Protein AF-0000000084470107 (afdb_homodimer)

pLDDT: mean 91.74, std 13.39, range [27.55, 99.0]

Secondary structure (DSSP, 8-state):
--TTSTT--HHHHHHHHHHHHHHHHHHHHHHHHHHHHHS-HHHHHHHHHHHHHHHHHHHHHHHHHHHHHHHHH-GGGGT-TTGGGSHHHHHHHHHHHHHHHHHHIIIIIHHHHHHHHHHHHHHHHHHHHHHHH-TTS---HHHHHHHHHHHHHHHHHHHHHHHHHHHHHHHHHHHHHHT-/--TTSTT--HHHHHHHHHHHHHHHHHHHHHHHHHHHHHS-HHHHHHHHHHHHHHHHHHHHHHHHHHHHHHHHH-GGGGT-TTGGGSHHHHHHHHHHHHHHHHHHIIIIIHHHHHHHHHHHHHHHHHHHHHHHH-SSS---HHHHHHHHHHHHHHHHHHHHHHHHHHHHHHHHHHHHHHT-

Foldseek 3Di:
DPCVVVPPDLVNLLVVLLVVLLVLLVVCVVVLVVLVVPDDPVVSLVVCLVVQLVSLVSQLVSLVSNLVSLCVVPVVCVVDPPLCPDLSSVLNVLSCLQNVLSVCCNPPLVVVLNVLSVQLVVLVVVLVVCCVPCVDDCPCVSVVSNVVSVVSNVVSVVSSVVSSVSNNVSSVVSVVSVVD/DPCVVVPPDLVVLLVVLLVVLLVLLVVCVVVLVVLVVPDDPVVSLVVCLVVQLVSLVSQQVSLVSNLVSLCVVPVVCVVDPPLCPDLSSVLNVLSCLQNVLSVCCNPPLVVVLNVLSVQLVVLVVVLVVCCVPCVDDCPCVSVVSNVVSVVSNVVSVVSSVVSSVSNNVSSVVSVVSVVD

InterPro domains:
  IPR025423 TMEM205-like [PF13664] (16-121)
  IPR053009 Xanthocillin Biosynthesis-Associated Protein [PTHR23241] (13-176)

Structure (mmCIF, N/CA/C/O backbone):
data_AF-0000000084470107-model_v1
#
loop_
_entity.id
_entity.type
_entity.pdbx_description
1 polymer 'TMEM205-like domain-containing protein'
#
loop_
_atom_site.group_PDB
_atom_site.id
_atom_site.type_symbol
_atom_site.label_atom_id
_atom_site.label_alt_id
_atom_site.label_comp_id
_atom_site.label_asym_id
_atom_site.label_entity_id
_atom_site.label_seq_id
_atom_site.pdbx_PDB_ins_code
_atom_site.Cartn_x
_atom_site.Cartn_y
_atom_site.Cartn_z
_atom_site.occupancy
_atom_site.B_iso_or_equiv
_atom_site.auth_seq_id
_atom_site.auth_comp_id
_atom_site.auth_asym_id
_atom_site.auth_atom_id
_atom_site.pdbx_PDB_model_num
ATOM 1 N N . MET A 1 1 ? -12.016 -35.156 7.176 1 27.77 1 MET A N 1
ATOM 2 C CA . MET A 1 1 ? -12.398 -33.875 7.734 1 27.77 1 MET A CA 1
ATOM 3 C C . MET A 1 1 ? -11.18 -32.938 7.863 1 27.77 1 MET A C 1
ATOM 5 O O . MET A 1 1 ? -11.312 -31.781 8.242 1 27.77 1 MET A O 1
ATOM 9 N N . THR A 1 2 ? -10.117 -33.594 8.297 1 37.38 2 THR A N 1
ATOM 10 C CA . THR A 1 2 ? -8.828 -33.031 8.68 1 37.38 2 THR A CA 1
ATOM 11 C C . THR A 1 2 ? -8.266 -32.156 7.562 1 37.38 2 THR A C 1
ATOM 13 O O . THR A 1 2 ? -7.391 -31.312 7.801 1 37.38 2 THR A O 1
ATOM 16 N N . ASN A 1 3 ? -8.406 -32.594 6.402 1 36.44 3 ASN A N 1
ATOM 17 C CA . ASN A 1 3 ? -7.641 -32.125 5.25 1 36.44 3 ASN A CA 1
ATOM 18 C C . ASN A 1 3 ? -7.957 -30.688 4.918 1 36.44 3 ASN A C 1
ATOM 20 O O . ASN A 1 3 ? -7.562 -30.172 3.861 1 36.44 3 ASN A O 1
ATOM 24 N N . ALA A 1 4 ? -8.977 -30.172 5.523 1 34.91 4 ALA A N 1
ATOM 25 C CA . ALA A 1 4 ? -9.609 -28.922 5.117 1 34.91 4 ALA A CA 1
ATOM 26 C C . ALA A 1 4 ? -8.719 -27.734 5.449 1 34.91 4 ALA A C 1
ATOM 28 O O . ALA A 1 4 ? -8.922 -26.625 4.926 1 34.91 4 ALA A O 1
ATOM 29 N N . LEU A 1 5 ? -8.156 -27.656 6.691 1 39.59 5 LEU A N 1
ATOM 30 C CA . LEU A 1 5 ? -7.32 -26.531 7.078 1 39.59 5 LEU A CA 1
ATOM 31 C C . LEU A 1 5 ? -6.043 -26.484 6.246 1 39.59 5 LEU A C 1
ATOM 33 O O . LEU A 1 5 ? -5.051 -25.875 6.656 1 39.59 5 LEU A O 1
ATOM 37 N N . ALA A 1 6 ? -5.773 -27.469 5.449 1 45.81 6 ALA A N 1
ATOM 38 C CA . ALA A 1 6 ? -4.82 -27.922 4.438 1 45.81 6 ALA A CA 1
ATOM 39 C C . ALA A 1 6 ? -4.312 -26.734 3.605 1 45.81 6 ALA A C 1
ATOM 41 O O . ALA A 1 6 ? -3.557 -26.922 2.652 1 45.81 6 ALA A O 1
ATOM 42 N N . PRO A 1 7 ? -5.141 -25.531 3.549 1 53.59 7 PRO A N 1
ATOM 43 C CA . PRO A 1 7 ? -5.102 -24.609 2.406 1 53.59 7 PRO A CA 1
ATOM 44 C C . PRO A 1 7 ? -3.855 -23.734 2.398 1 53.59 7 PRO A C 1
ATOM 46 O O . PRO A 1 7 ? -3.422 -23.281 1.336 1 53.59 7 PRO A O 1
ATOM 49 N N . PHE A 1 8 ? -3.49 -23.422 3.723 1 65.44 8 PHE A N 1
ATOM 50 C CA . PHE A 1 8 ? -2.273 -22.625 3.697 1 65.44 8 PHE A CA 1
ATOM 51 C 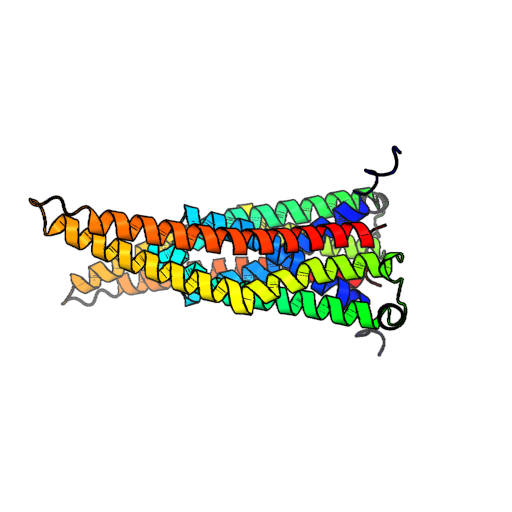C . PHE A 1 8 ? -1.062 -23.484 3.369 1 65.44 8 PHE A C 1
ATOM 53 O O . PHE A 1 8 ? -0.647 -24.312 4.18 1 65.44 8 PHE A O 1
ATOM 60 N N . THR A 1 9 ? -0.713 -23.5 2.203 1 85.62 9 THR A N 1
ATOM 61 C CA . THR A 1 9 ? 0.466 -24.188 1.688 1 85.62 9 THR A CA 1
ATOM 62 C C . THR A 1 9 ? 1.667 -23.25 1.648 1 85.62 9 THR A C 1
ATOM 64 O O . THR A 1 9 ? 1.506 -22.031 1.691 1 85.62 9 THR A O 1
ATOM 67 N N . LEU A 1 10 ? 2.822 -23.766 1.783 1 91.12 10 LEU A N 1
ATOM 68 C CA . LEU A 1 10 ? 4.039 -22.984 1.645 1 91.12 10 LEU A CA 1
ATOM 69 C C . LEU A 1 10 ? 4.051 -22.234 0.315 1 91.12 10 LEU A C 1
ATOM 71 O O . LEU A 1 10 ? 4.57 -21.109 0.231 1 91.12 10 LEU A O 1
ATOM 75 N N . LYS A 1 11 ? 3.451 -22.844 -0.651 1 92.69 11 LYS A N 1
ATOM 76 C CA . LYS A 1 11 ? 3.303 -22.156 -1.926 1 92.69 11 LYS A CA 1
ATOM 77 C C . LYS A 1 11 ? 2.383 -20.938 -1.788 1 92.69 11 LYS A C 1
ATOM 79 O O . LYS A 1 11 ? 2.65 -19.891 -2.359 1 92.69 11 LYS A O 1
ATOM 84 N N . GLY A 1 12 ? 1.293 -21.188 -1.079 1 95.06 12 GLY A N 1
ATOM 85 C CA . GLY A 1 12 ? 0.4 -20.078 -0.795 1 95.06 12 GLY A CA 1
ATOM 86 C C . GLY A 1 12 ? 1.062 -18.969 -0.001 1 95.06 12 GLY A C 1
ATOM 87 O O . GLY A 1 12 ? 0.863 -17.781 -0.292 1 95.06 12 GLY A O 1
ATOM 88 N N . PHE A 1 13 ? 1.837 -19.422 0.984 1 96.56 13 PHE A N 1
ATOM 89 C CA . PHE A 1 13 ? 2.562 -18.438 1.79 1 96.56 13 PHE A CA 1
ATOM 90 C C . PHE A 1 13 ? 3.525 -17.641 0.927 1 96.56 13 PHE A C 1
ATOM 92 O O . PHE A 1 13 ? 3.605 -16.406 1.057 1 96.56 13 PHE A O 1
ATOM 99 N N . TYR A 1 14 ? 4.199 -18.266 0.035 1 96.56 14 TYR A N 1
ATOM 100 C CA . TYR A 1 14 ? 5.125 -17.625 -0.892 1 96.56 14 TYR A CA 1
ATOM 101 C C . TYR A 1 14 ? 4.398 -16.609 -1.765 1 96.56 14 TYR A C 1
ATOM 103 O O . TYR A 1 14 ? 4.836 -15.461 -1.884 1 96.56 14 TYR A O 1
ATOM 111 N N . LEU A 1 15 ? 3.316 -16.984 -2.248 1 96.69 15 LEU A N 1
ATOM 112 C CA . LEU A 1 15 ? 2.566 -16.109 -3.15 1 96.69 15 LEU A CA 1
ATOM 113 C C . LEU A 1 15 ? 1.984 -14.914 -2.398 1 96.69 15 LEU A C 1
ATOM 115 O O . LEU A 1 15 ? 2.07 -13.781 -2.869 1 96.69 15 LEU A O 1
ATOM 119 N N . LEU A 1 16 ? 1.453 -15.188 -1.249 1 98.25 16 LEU A N 1
ATOM 120 C CA . LEU A 1 16 ? 0.857 -14.117 -0.457 1 98.25 16 LEU A CA 1
ATOM 121 C C . LEU A 1 16 ? 1.918 -13.117 -0.01 1 98.25 16 LEU A C 1
ATOM 123 O O . LEU A 1 16 ? 1.678 -11.906 -0.016 1 98.25 16 LEU A O 1
ATOM 127 N N . THR A 1 17 ? 3.012 -13.625 0.379 1 98.5 17 THR A N 1
ATOM 128 C CA . THR A 1 17 ? 4.09 -12.75 0.823 1 98.5 17 THR A CA 1
ATOM 129 C C . THR A 1 17 ? 4.617 -11.906 -0.336 1 98.5 17 THR A C 1
ATOM 131 O O . THR A 1 17 ? 4.812 -10.695 -0.192 1 98.5 17 THR A O 1
ATOM 134 N N . TRP A 1 18 ? 4.797 -12.531 -1.475 1 98.75 18 TRP A N 1
ATOM 135 C CA . TRP A 1 18 ? 5.25 -11.805 -2.656 1 98.75 18 TRP A CA 1
ATOM 136 C C . TRP A 1 18 ? 4.246 -10.734 -3.059 1 98.75 18 TRP A C 1
ATOM 138 O O . TRP A 1 18 ? 4.613 -9.578 -3.27 1 98.75 18 TRP A O 1
ATOM 148 N N . GLY A 1 19 ? 3 -11.078 -3.164 1 98.81 19 GLY A N 1
ATOM 149 C CA . GLY A 1 19 ? 1.975 -10.125 -3.566 1 98.81 19 GLY A CA 1
ATOM 150 C C . GLY A 1 19 ? 1.834 -8.961 -2.609 1 98.81 19 GLY A C 1
ATOM 151 O O . GLY A 1 19 ? 1.684 -7.812 -3.039 1 98.81 19 GLY A O 1
ATOM 152 N N . THR A 1 20 ? 1.894 -9.289 -1.333 1 98.94 20 THR A N 1
ATOM 153 C CA . THR A 1 20 ? 1.81 -8.227 -0.334 1 98.94 20 THR A CA 1
ATOM 154 C C . THR A 1 20 ? 2.994 -7.273 -0.457 1 98.94 20 THR A C 1
ATOM 156 O O . THR A 1 20 ? 2.828 -6.055 -0.385 1 98.94 20 THR A O 1
ATOM 159 N N . ALA A 1 21 ? 4.16 -7.82 -0.674 1 98.94 21 ALA A N 1
ATOM 160 C CA . ALA A 1 21 ? 5.348 -6.98 -0.818 1 98.94 21 ALA A CA 1
ATOM 161 C C . ALA A 1 21 ? 5.246 -6.094 -2.059 1 98.94 21 ALA A C 1
ATOM 163 O O . ALA A 1 21 ? 5.539 -4.898 -2 1 98.94 21 ALA A O 1
ATOM 164 N N . LEU A 1 22 ? 4.855 -6.688 -3.162 1 98.94 22 LEU A N 1
ATOM 165 C CA . LEU A 1 22 ? 4.738 -5.945 -4.414 1 98.94 22 LEU A CA 1
ATOM 166 C C . LEU A 1 22 ? 3.73 -4.809 -4.281 1 98.94 22 LEU A C 1
ATOM 168 O O . LEU A 1 22 ? 4.035 -3.66 -4.609 1 98.94 22 LEU A O 1
ATOM 172 N N . GLY A 1 23 ? 2.537 -5.121 -3.803 1 98.94 23 GLY A N 1
ATOM 173 C CA . GLY A 1 23 ? 1.501 -4.109 -3.689 1 98.94 23 GLY A CA 1
ATOM 174 C C . GLY A 1 23 ? 1.818 -3.043 -2.658 1 98.94 23 GLY A C 1
ATOM 175 O O . GLY A 1 23 ? 1.448 -1.879 -2.824 1 98.94 23 GLY A O 1
ATOM 176 N N . THR A 1 24 ? 2.441 -3.484 -1.58 1 98.94 24 THR A N 1
ATOM 177 C CA . THR A 1 24 ? 2.912 -2.521 -0.592 1 98.94 24 THR A CA 1
ATOM 178 C C . THR A 1 24 ? 3.844 -1.498 -1.234 1 98.94 24 THR A C 1
ATOM 180 O O . THR A 1 24 ? 3.703 -0.294 -1.011 1 98.94 24 THR A O 1
ATOM 183 N N . ASN A 1 25 ? 4.758 -1.961 -2.021 1 98.94 25 ASN A N 1
ATOM 184 C CA . ASN A 1 25 ? 5.691 -1.077 -2.713 1 98.94 25 ASN A CA 1
ATOM 185 C C . ASN A 1 25 ? 4.965 -0.138 -3.672 1 98.94 25 ASN A C 1
ATOM 187 O O . ASN A 1 25 ? 5.191 1.073 -3.652 1 98.94 25 ASN A O 1
ATOM 191 N N . ALA A 1 26 ? 4.082 -0.66 -4.438 1 98.88 26 ALA A N 1
ATOM 192 C CA . ALA A 1 26 ? 3.359 0.127 -5.434 1 98.88 26 ALA A CA 1
ATOM 193 C C . ALA A 1 26 ? 2.473 1.173 -4.77 1 98.88 26 ALA A C 1
ATOM 195 O O . ALA A 1 26 ? 2.48 2.344 -5.156 1 98.88 26 ALA A O 1
ATOM 196 N N . TRP A 1 27 ? 1.757 0.749 -3.773 1 98.88 27 TRP A N 1
ATOM 197 C CA . TRP A 1 27 ? 0.824 1.678 -3.145 1 98.88 27 TRP A CA 1
ATOM 198 C C . TRP A 1 27 ? 1.567 2.711 -2.307 1 98.88 27 TRP A C 1
ATOM 200 O O . TRP A 1 27 ? 1.136 3.861 -2.201 1 98.88 27 TRP A O 1
ATOM 210 N N . HIS A 1 28 ? 2.637 2.318 -1.716 1 98.81 28 HIS A N 1
ATOM 211 C CA . HIS A 1 28 ? 3.438 3.291 -0.98 1 98.81 28 HIS A CA 1
ATOM 212 C C . HIS A 1 28 ? 3.883 4.434 -1.884 1 98.81 28 HIS A C 1
ATOM 214 O O . HIS A 1 28 ? 3.873 5.598 -1.472 1 98.81 28 HIS A O 1
ATOM 220 N N . LEU A 1 29 ? 4.258 4.078 -3.107 1 98.38 29 LEU A N 1
ATOM 221 C CA . LEU A 1 29 ? 4.66 5.113 -4.055 1 98.38 29 LEU A CA 1
ATOM 222 C C . LEU A 1 29 ? 3.5 6.055 -4.359 1 98.38 29 LEU A C 1
ATOM 224 O O . LEU A 1 29 ? 3.666 7.273 -4.34 1 98.38 29 LEU A O 1
ATOM 228 N N . VAL A 1 30 ? 2.354 5.512 -4.523 1 98.38 30 VAL A N 1
ATOM 229 C CA . VAL A 1 30 ? 1.183 6.305 -4.887 1 98.38 30 VAL A CA 1
ATOM 230 C C . VAL A 1 30 ? 0.71 7.109 -3.68 1 98.38 30 VAL A C 1
ATOM 232 O O . VAL A 1 30 ? 0.475 8.32 -3.785 1 98.38 30 VAL A O 1
ATOM 235 N N . SER A 1 31 ? 0.589 6.465 -2.557 1 98.44 31 SER A N 1
ATOM 236 C CA . SER A 1 31 ? 0.035 7.113 -1.373 1 98.44 31 SER A CA 1
ATOM 237 C C . SER A 1 31 ? 0.976 8.188 -0.839 1 98.44 31 SER A C 1
ATOM 239 O O . SER A 1 31 ? 0.526 9.203 -0.299 1 98.44 31 SER A O 1
ATOM 241 N N . SER A 1 32 ? 2.268 7.949 -0.99 1 98.31 32 SER A N 1
ATOM 242 C CA . SER A 1 32 ? 3.229 8.961 -0.565 1 98.31 32 SER A CA 1
ATOM 243 C C . SER A 1 32 ? 3.129 10.219 -1.426 1 98.31 32 SER A C 1
ATOM 245 O O . SER A 1 32 ? 3.217 11.336 -0.915 1 98.31 32 SER A O 1
ATOM 247 N N . HIS A 1 33 ? 3.006 10.008 -2.689 1 98.06 33 HIS A N 1
ATOM 248 C CA . HIS A 1 33 ? 2.838 11.156 -3.57 1 98.06 33 HIS A CA 1
ATOM 249 C C . HIS A 1 33 ? 1.539 11.898 -3.266 1 98.06 33 HIS A C 1
ATOM 251 O O . HIS A 1 33 ? 1.509 13.133 -3.264 1 98.06 33 HIS A O 1
ATOM 257 N N . LYS A 1 34 ? 0.502 11.148 -3 1 98.44 34 LYS A N 1
ATOM 258 C CA . LYS A 1 34 ? -0.773 11.773 -2.662 1 98.44 34 LYS A CA 1
ATOM 259 C C . LYS A 1 34 ? -0.667 12.578 -1.367 1 98.44 34 LYS A C 1
ATOM 261 O O . LYS A 1 34 ? -1.229 13.672 -1.259 1 98.44 34 LYS A O 1
ATOM 266 N N . ALA A 1 35 ? -0.004 12.055 -0.408 1 98.69 35 ALA A N 1
ATOM 267 C CA . ALA A 1 35 ? 0.207 12.773 0.848 1 98.69 35 ALA A CA 1
ATOM 268 C C . ALA A 1 35 ? 0.995 14.062 0.618 1 98.69 35 ALA A C 1
ATOM 270 O O . ALA A 1 35 ? 0.681 15.102 1.203 1 98.69 35 ALA A O 1
ATOM 271 N N . TYR A 1 36 ? 1.927 13.992 -0.243 1 98.31 36 TYR A N 1
ATOM 272 C CA . TYR A 1 36 ? 2.779 15.133 -0.557 1 98.31 36 TYR A CA 1
ATOM 273 C C . TYR A 1 36 ? 1.963 16.266 -1.155 1 98.31 36 TYR A C 1
ATOM 275 O O . TYR A 1 36 ? 2.193 17.438 -0.836 1 98.31 36 TYR A O 1
ATOM 283 N N . THR A 1 37 ? 1.017 15.93 -1.994 1 98.31 37 THR A N 1
ATOM 284 C CA . THR A 1 37 ? 0.266 16.969 -2.693 1 98.31 37 THR A CA 1
ATOM 285 C C . THR A 1 37 ? -0.935 17.422 -1.866 1 98.31 37 THR A C 1
ATOM 287 O O . THR A 1 37 ? -1.607 18.391 -2.217 1 98.31 37 THR A O 1
ATOM 290 N N . THR A 1 38 ? -1.215 16.766 -0.811 1 98.56 38 THR A N 1
ATOM 291 C CA . THR A 1 38 ? -2.41 17.062 -0.03 1 98.56 38 THR A CA 1
ATOM 292 C C . THR A 1 38 ? -2.049 17.797 1.255 1 98.56 38 THR A C 1
ATOM 294 O O . THR A 1 38 ? -2.73 18.75 1.644 1 98.56 38 THR A O 1
ATOM 297 N N . LEU A 1 39 ? -0.985 17.406 1.898 1 98.44 39 LEU A N 1
ATOM 298 C CA . LEU A 1 39 ? -0.623 17.938 3.207 1 98.44 39 LEU A CA 1
ATOM 299 C C . LEU A 1 39 ? 0.358 19.109 3.072 1 98.44 39 LEU A C 1
ATOM 301 O O . LEU A 1 39 ? 1.082 19.203 2.078 1 98.44 39 LEU A O 1
ATOM 305 N N . ASP A 1 40 ? 0.339 19.953 4.086 1 96.81 40 ASP A N 1
ATOM 306 C CA . ASP A 1 40 ? 1.42 20.938 4.172 1 96.81 40 ASP A CA 1
ATOM 307 C C . ASP A 1 40 ? 2.754 20.25 4.465 1 96.81 40 ASP A C 1
ATOM 309 O O . ASP A 1 40 ? 2.785 19.125 4.957 1 96.81 40 ASP A O 1
ATOM 313 N N . ARG A 1 41 ? 3.742 20.859 4.184 1 94.69 41 ARG A N 1
ATOM 314 C CA . ARG A 1 41 ? 5.086 20.297 4.219 1 94.69 41 ARG A CA 1
ATOM 315 C C . ARG A 1 41 ? 5.406 19.734 5.602 1 94.69 41 ARG A C 1
ATOM 317 O O . ARG A 1 41 ? 6.016 18.672 5.719 1 94.69 41 ARG A O 1
ATOM 324 N N . GLU A 1 42 ? 5.137 20.438 6.59 1 94.38 42 GLU A N 1
ATOM 325 C CA . GLU A 1 42 ? 5.453 20 7.949 1 94.38 42 GLU A CA 1
ATOM 326 C C . GLU A 1 42 ? 4.711 18.719 8.297 1 94.38 42 GLU A C 1
ATOM 328 O O . GLU A 1 42 ? 5.312 17.766 8.789 1 94.38 42 GLU A O 1
ATOM 333 N N . SER A 1 43 ? 3.373 18.719 8.023 1 97.06 43 SER A N 1
ATOM 334 C CA . SER A 1 43 ? 2.566 17.531 8.289 1 97.06 43 SER A CA 1
ATOM 335 C C . SER A 1 43 ? 3.027 16.344 7.449 1 97.06 43 SER A C 1
ATOM 337 O O . SER A 1 43 ? 3.088 15.219 7.938 1 97.06 43 SER A O 1
ATOM 339 N N . PHE A 1 44 ? 3.301 16.688 6.234 1 98.06 44 PHE A N 1
ATOM 340 C CA . PHE A 1 44 ? 3.785 15.625 5.352 1 98.06 44 PHE A CA 1
ATOM 341 C C . PHE A 1 44 ? 5.082 15.031 5.883 1 98.06 44 PHE A C 1
ATOM 343 O O . PHE A 1 44 ? 5.234 13.805 5.926 1 98.06 44 PHE A O 1
ATOM 350 N N . SER A 1 45 ? 6.012 15.852 6.215 1 97.31 45 SER A N 1
ATOM 351 C CA . SER A 1 45 ? 7.309 15.375 6.691 1 97.31 45 SER A CA 1
ATOM 352 C C . SER A 1 45 ? 7.16 14.562 7.973 1 97.31 45 SER A C 1
ATOM 354 O O . SER A 1 45 ? 7.824 13.539 8.141 1 97.31 45 SER A O 1
ATOM 356 N N . HIS A 1 46 ? 6.34 15.078 8.797 1 97.56 46 HIS A N 1
ATOM 357 C CA . HIS A 1 46 ? 6.082 14.367 10.039 1 97.56 46 HIS A CA 1
ATOM 358 C C . HIS A 1 46 ? 5.5 12.984 9.773 1 97.56 46 HIS A C 1
ATOM 360 O O . HIS A 1 46 ? 5.898 12 10.406 1 97.56 46 HIS A O 1
ATOM 366 N N . LEU A 1 47 ? 4.559 12.883 8.891 1 98.5 47 LEU A N 1
ATOM 367 C CA . LEU A 1 47 ? 3.975 11.602 8.508 1 98.5 47 LEU A CA 1
ATOM 368 C C . LEU A 1 47 ? 5.027 10.68 7.898 1 98.5 47 LEU A C 1
ATOM 370 O O . LEU A 1 47 ? 5.102 9.5 8.25 1 98.5 47 LEU A O 1
ATOM 374 N N . GLN A 1 48 ? 5.844 11.234 6.988 1 97.81 48 GLN A N 1
ATOM 375 C CA . GLN A 1 48 ? 6.832 10.406 6.301 1 97.81 48 GLN A CA 1
ATOM 376 C C . GLN A 1 48 ? 7.867 9.859 7.277 1 97.81 48 GLN A C 1
ATOM 378 O O . GLN A 1 48 ? 8.336 8.727 7.129 1 97.81 48 GLN A O 1
ATOM 383 N N . ALA A 1 49 ? 8.25 10.656 8.242 1 98.25 49 ALA A N 1
ATOM 384 C CA . ALA A 1 49 ? 9.203 10.195 9.25 1 98.25 49 ALA A CA 1
ATOM 385 C C . ALA A 1 49 ? 8.641 9 10.016 1 98.25 49 ALA A C 1
ATOM 387 O O . ALA A 1 49 ? 9.391 8.094 10.398 1 98.25 49 ALA A O 1
ATOM 388 N N . SER A 1 50 ? 7.406 9.039 10.242 1 98 50 SER A N 1
ATOM 389 C CA . SER A 1 50 ? 6.754 7.945 10.945 1 98 50 SER A CA 1
ATOM 390 C C . SER A 1 50 ? 6.551 6.738 10.039 1 98 50 SER A C 1
ATOM 392 O O . SER A 1 50 ? 6.594 5.594 10.492 1 98 50 SER A O 1
ATOM 394 N N . MET A 1 51 ? 6.332 6.918 8.758 1 98.25 51 MET A N 1
ATOM 395 C CA . MET A 1 51 ? 6.012 5.887 7.777 1 98.25 51 MET A CA 1
ATOM 396 C C . MET A 1 51 ? 7.254 5.094 7.387 1 98.25 51 MET A C 1
ATOM 398 O O . MET A 1 51 ? 7.168 3.9 7.102 1 98.25 51 MET A O 1
ATOM 402 N N . HIS A 1 52 ? 8.391 5.789 7.41 1 98 52 HIS A N 1
ATOM 403 C CA . HIS A 1 52 ? 9.617 5.211 6.863 1 98 52 HIS A CA 1
ATOM 404 C C . HIS A 1 52 ? 9.961 3.898 7.562 1 98 52 HIS A C 1
ATOM 406 O O . HIS A 1 52 ? 10.094 2.859 6.91 1 98 52 HIS A O 1
ATOM 412 N N . PRO A 1 53 ? 10.062 3.895 8.859 1 98.44 53 PRO A N 1
ATOM 413 C CA . PRO A 1 53 ? 10.43 2.629 9.5 1 98.44 53 PRO A CA 1
ATOM 414 C C . PRO A 1 53 ? 9.359 1.554 9.344 1 98.44 53 PRO A C 1
ATOM 416 O O . PRO A 1 53 ? 9.68 0.369 9.219 1 98.44 53 PRO A O 1
ATOM 419 N N . ALA A 1 54 ? 8.125 1.914 9.359 1 98.69 54 ALA A N 1
ATOM 420 C CA . ALA A 1 54 ? 7.039 0.955 9.188 1 98.69 54 ALA A CA 1
ATOM 421 C C . ALA A 1 54 ? 7.082 0.322 7.801 1 98.69 54 ALA A C 1
ATOM 423 O O . ALA A 1 54 ? 6.945 -0.896 7.664 1 98.69 54 ALA A O 1
ATOM 424 N N . TYR A 1 55 ? 7.254 1.155 6.82 1 98.88 55 TYR A N 1
ATOM 425 C CA . TYR A 1 55 ? 7.234 0.678 5.445 1 98.88 55 TYR A CA 1
ATOM 426 C C . TYR A 1 55 ? 8.461 -0.179 5.145 1 98.88 55 TYR A C 1
ATOM 428 O O . TYR A 1 55 ? 8.328 -1.304 4.656 1 98.88 55 TYR A O 1
ATOM 436 N N . PHE A 1 56 ? 9.617 0.325 5.445 1 98.94 56 PHE A N 1
ATOM 437 C CA . PHE A 1 56 ? 10.828 -0.403 5.098 1 98.94 56 PHE A CA 1
ATOM 438 C C . PHE A 1 56 ? 10.992 -1.641 5.973 1 98.94 56 PHE A C 1
ATOM 440 O O . PHE A 1 56 ? 11.508 -2.664 5.523 1 98.94 56 PHE A O 1
ATOM 447 N N . GLY A 1 57 ? 10.547 -1.52 7.199 1 98.88 57 GLY A N 1
ATOM 448 C CA . GLY A 1 57 ? 10.508 -2.723 8.016 1 98.88 57 GLY A CA 1
ATOM 449 C C . GLY A 1 57 ? 9.602 -3.799 7.457 1 98.88 57 GLY A C 1
ATOM 450 O O . GLY A 1 57 ? 10 -4.961 7.344 1 98.88 57 GLY A O 1
ATOM 451 N N . THR A 1 58 ? 8.398 -3.436 7.125 1 98.88 58 THR A N 1
ATOM 452 C CA . THR A 1 58 ? 7.434 -4.363 6.551 1 98.88 58 THR A CA 1
ATOM 453 C C . THR A 1 58 ? 7.973 -4.98 5.266 1 98.88 58 THR A C 1
ATOM 455 O O . THR A 1 58 ? 7.918 -6.199 5.086 1 98.88 58 THR A O 1
ATOM 458 N N . SER A 1 59 ? 8.5 -4.145 4.41 1 98.94 59 SER A N 1
ATOM 459 C CA . SER A 1 59 ? 9.023 -4.613 3.133 1 98.94 59 SER A CA 1
ATOM 460 C C . SER A 1 59 ? 10.188 -5.574 3.334 1 98.94 59 SER A C 1
ATOM 462 O O . SER A 1 59 ? 10.297 -6.586 2.639 1 98.94 59 SER A O 1
ATOM 464 N N . THR A 1 60 ? 11.07 -5.242 4.262 1 98.94 60 THR A N 1
ATOM 465 C CA . THR A 1 60 ? 12.211 -6.094 4.566 1 98.94 60 THR A CA 1
ATOM 466 C C . THR A 1 60 ? 11.758 -7.445 5.102 1 98.94 60 THR A C 1
ATOM 468 O O . THR A 1 60 ? 12.242 -8.492 4.668 1 98.94 60 THR A O 1
ATOM 471 N N . LEU A 1 61 ? 10.812 -7.434 6 1 98.88 61 LEU A N 1
ATOM 472 C CA . LEU A 1 61 ? 10.328 -8.672 6.594 1 98.88 61 LEU A CA 1
ATOM 473 C C . LEU A 1 61 ? 9.625 -9.539 5.551 1 98.88 61 LEU A C 1
ATOM 475 O O . LEU A 1 61 ? 9.812 -10.758 5.52 1 98.88 61 LEU A O 1
ATOM 479 N N . LEU A 1 62 ? 8.812 -8.938 4.75 1 98.94 62 LEU A N 1
ATOM 480 C CA . LEU A 1 62 ? 8.102 -9.68 3.711 1 98.94 62 LEU A CA 1
ATOM 481 C C . LEU A 1 62 ? 9.086 -10.281 2.711 1 98.94 62 LEU A C 1
ATOM 483 O O . LEU A 1 62 ? 8.992 -11.469 2.381 1 98.94 62 LEU A O 1
ATOM 487 N N . SER A 1 63 ? 10 -9.469 2.232 1 98.88 63 SER A N 1
ATOM 488 C CA . SER A 1 63 ? 10.961 -9.984 1.26 1 98.88 63 SER A CA 1
ATOM 489 C C . SER A 1 63 ? 11.93 -10.969 1.902 1 98.88 63 SER A C 1
ATOM 491 O O . SER A 1 63 ? 12.391 -11.914 1.251 1 98.88 63 SER A O 1
ATOM 493 N N . GLY A 1 64 ? 12.234 -10.781 3.168 1 98.88 64 GLY A N 1
ATOM 494 C CA . GLY A 1 64 ? 13.008 -11.781 3.896 1 98.88 64 GLY A CA 1
ATOM 495 C C . GLY A 1 64 ? 12.297 -13.117 4.02 1 98.88 64 GLY A C 1
ATOM 496 O O . GLY A 1 64 ? 12.922 -14.164 3.861 1 98.88 64 GLY A O 1
ATOM 497 N N . ALA A 1 65 ? 11.023 -13.055 4.371 1 98.69 65 ALA A N 1
ATOM 498 C CA . ALA A 1 65 ? 10.219 -14.273 4.422 1 98.69 65 ALA A CA 1
ATOM 499 C C . ALA A 1 65 ? 10.18 -14.953 3.057 1 98.69 65 ALA A C 1
ATOM 501 O O . ALA A 1 65 ? 10.219 -16.188 2.969 1 98.69 65 ALA A O 1
ATOM 502 N N . LEU A 1 66 ? 10.109 -14.172 2.008 1 98.25 66 LEU A N 1
ATOM 503 C CA . LEU A 1 66 ? 10.141 -14.695 0.646 1 98.25 66 LEU A CA 1
ATOM 504 C C . LEU A 1 66 ? 11.453 -15.43 0.377 1 98.25 66 LEU A C 1
ATOM 506 O O . LEU A 1 66 ? 11.453 -16.516 -0.195 1 98.25 66 LEU A O 1
ATOM 510 N N . LEU A 1 67 ? 12.508 -14.812 0.758 1 98.06 67 LEU A N 1
ATOM 511 C CA . LEU A 1 67 ? 13.82 -15.414 0.568 1 98.06 67 LEU A CA 1
ATOM 512 C C . LEU A 1 67 ? 13.93 -16.734 1.328 1 98.06 67 LEU A C 1
ATOM 514 O O . LEU A 1 67 ? 14.383 -17.734 0.775 1 98.06 67 LEU A O 1
ATOM 518 N N . ALA A 1 68 ? 13.484 -16.734 2.564 1 97.81 68 ALA A N 1
ATOM 519 C CA . ALA A 1 68 ? 13.539 -17.953 3.387 1 97.81 68 ALA A CA 1
ATOM 520 C C . ALA A 1 68 ? 12.703 -19.062 2.77 1 97.81 68 ALA A C 1
ATOM 522 O O . ALA A 1 68 ? 13.148 -20.219 2.703 1 97.81 68 ALA A O 1
ATOM 523 N N . THR A 1 69 ? 11.539 -18.75 2.32 1 96.88 69 THR A N 1
ATOM 524 C CA . THR A 1 69 ? 10.656 -19.75 1.71 1 96.88 69 THR A CA 1
ATOM 525 C C . THR A 1 69 ? 11.25 -20.266 0.4 1 96.88 69 THR A C 1
ATOM 527 O O . THR A 1 69 ? 11.195 -21.453 0.114 1 96.88 69 THR A O 1
ATOM 530 N N . HIS A 1 70 ? 11.812 -19.375 -0.378 1 95.75 70 HIS A N 1
ATOM 531 C CA . HIS A 1 70 ? 12.43 -19.766 -1.643 1 95.75 70 HIS A CA 1
ATOM 532 C C . HIS A 1 70 ? 13.586 -20.719 -1.42 1 95.75 70 HIS A C 1
ATOM 534 O O . HIS A 1 70 ? 13.711 -21.734 -2.125 1 95.75 70 HIS A O 1
ATOM 540 N N . LEU A 1 71 ? 14.375 -20.438 -0.432 1 94.88 71 LEU A N 1
ATOM 541 C CA . LEU A 1 71 ? 15.516 -21.281 -0.132 1 94.88 71 LEU A CA 1
ATOM 542 C C . LEU A 1 71 ? 15.062 -22.625 0.428 1 94.88 71 LEU A C 1
ATOM 544 O O . LEU A 1 71 ? 15.703 -23.656 0.195 1 94.88 71 LEU A O 1
ATOM 548 N N . TYR A 1 72 ? 13.984 -22.578 1.161 1 94.19 72 TYR A N 1
ATOM 549 C CA . TYR A 1 72 ? 13.406 -23.828 1.65 1 94.19 72 TYR A CA 1
ATOM 550 C C . TYR A 1 72 ? 12.977 -24.719 0.493 1 94.19 72 TYR A C 1
ATOM 552 O O . TYR A 1 72 ? 13.188 -25.922 0.522 1 94.19 72 TYR A O 1
ATOM 560 N N . PHE A 1 73 ? 12.438 -24.156 -0.558 1 91.38 73 PHE A N 1
ATOM 561 C CA . PHE A 1 73 ? 11.977 -24.891 -1.731 1 91.38 73 PHE A CA 1
ATOM 562 C C . PHE A 1 73 ? 13.156 -25.359 -2.578 1 91.38 73 PHE A C 1
ATOM 564 O O . PHE A 1 73 ? 13.07 -26.375 -3.27 1 91.38 73 PHE A O 1
ATOM 571 N N . HIS A 1 74 ? 14.219 -24.594 -2.488 1 91.62 74 HIS A N 1
ATOM 572 C CA . HIS A 1 74 ? 15.336 -24.859 -3.383 1 91.62 74 HIS A CA 1
ATOM 573 C C . HIS A 1 74 ? 16.656 -24.891 -2.621 1 91.62 74 HIS A C 1
ATOM 575 O O . HIS A 1 74 ? 17.531 -24.062 -2.846 1 91.62 74 HIS A O 1
ATOM 581 N N . PRO A 1 75 ? 16.891 -25.906 -1.877 1 89.75 75 PRO A N 1
ATOM 582 C CA . PRO A 1 75 ? 18.094 -25.969 -1.047 1 89.75 75 PRO A CA 1
ATOM 583 C C . PRO A 1 75 ? 19.375 -26.094 -1.873 1 89.75 75 PRO A C 1
ATOM 585 O O . PRO A 1 75 ? 20.469 -25.828 -1.368 1 89.75 75 PRO A O 1
ATOM 588 N N . VAL A 1 76 ? 19.234 -26.469 -3.098 1 85.5 76 VAL A N 1
ATOM 589 C CA . VAL A 1 76 ? 20.375 -26.625 -3.998 1 85.5 76 VAL A CA 1
ATOM 590 C C . VAL A 1 76 ? 21.094 -25.281 -4.152 1 85.5 76 VAL A C 1
ATOM 592 O O . VAL A 1 76 ? 22.312 -25.25 -4.383 1 85.5 76 VAL A O 1
ATOM 595 N N . LEU A 1 77 ? 20.375 -24.219 -4.027 1 87 77 LEU A N 1
ATOM 596 C CA . LEU A 1 77 ? 20.938 -22.891 -4.188 1 87 77 LEU A CA 1
ATOM 597 C C . LEU A 1 77 ? 21.984 -22.609 -3.111 1 87 77 LEU A C 1
ATOM 599 O O . LEU A 1 77 ? 22.859 -21.766 -3.297 1 87 77 LEU A O 1
ATOM 603 N N . LEU A 1 78 ? 21.953 -23.328 -2.053 1 85.81 78 LEU A N 1
ATOM 604 C CA . LEU A 1 78 ? 22.906 -23.125 -0.964 1 85.81 78 LEU A CA 1
ATOM 605 C C . LEU A 1 78 ? 24.156 -24 -1.163 1 85.81 78 LEU A C 1
ATOM 607 O O . LEU A 1 78 ? 25.172 -23.781 -0.51 1 85.81 78 LEU A O 1
ATOM 611 N N . ARG A 1 79 ? 24.062 -24.906 -2.162 1 83.75 79 ARG A N 1
ATOM 612 C CA . ARG A 1 79 ? 25.125 -25.891 -2.299 1 83.75 79 ARG A CA 1
ATOM 613 C C . ARG A 1 79 ? 25.859 -25.734 -3.627 1 83.75 79 ARG A C 1
ATOM 615 O O . ARG A 1 79 ? 27.031 -26.109 -3.754 1 83.75 79 ARG A O 1
ATOM 622 N N . ARG A 1 80 ? 25.156 -25.203 -4.629 1 78.75 80 ARG A N 1
ATOM 623 C CA . ARG A 1 80 ? 25.719 -25.156 -5.973 1 78.75 80 ARG A CA 1
ATOM 624 C C . ARG A 1 80 ? 26.359 -23.797 -6.242 1 78.75 80 ARG A C 1
ATOM 626 O O . ARG A 1 80 ? 25.734 -22.75 -6.043 1 78.75 80 ARG A O 1
ATOM 633 N N . ALA A 1 81 ? 27.469 -23.828 -6.723 1 75.12 81 ALA A N 1
ATOM 634 C CA . ALA A 1 81 ? 28.219 -22.609 -7.016 1 75.12 81 ALA A CA 1
ATOM 635 C C . ALA A 1 81 ? 27.641 -21.891 -8.227 1 75.12 81 ALA A C 1
ATOM 637 O O . ALA A 1 81 ? 27.531 -20.656 -8.234 1 75.12 81 ALA A O 1
ATOM 638 N N . ALA A 1 82 ? 27.188 -22.641 -9.234 1 79.31 82 ALA A N 1
ATOM 639 C CA . ALA A 1 82 ? 26.703 -22.016 -10.453 1 79.31 82 ALA A CA 1
ATOM 640 C C . ALA A 1 82 ? 25.203 -21.812 -10.414 1 79.31 82 ALA A C 1
ATOM 642 O O . ALA A 1 82 ? 24.516 -22.031 -11.414 1 79.31 82 ALA A O 1
ATOM 643 N N . TRP A 1 83 ? 24.734 -21.328 -9.297 1 78.69 83 TRP A N 1
ATOM 644 C CA . TRP A 1 83 ? 23.297 -21.25 -9.07 1 78.69 83 TRP A CA 1
ATOM 645 C C . TRP A 1 83 ? 22.688 -20.156 -9.938 1 78.69 83 TRP A C 1
ATOM 647 O O . TRP A 1 83 ? 21.5 -20.219 -10.273 1 78.69 83 TRP A O 1
ATOM 657 N N . TRP A 1 84 ? 23.422 -19.281 -10.422 1 77.62 84 TRP A N 1
ATOM 658 C CA . TRP A 1 84 ? 22.891 -18.141 -11.164 1 77.62 84 TRP A CA 1
ATOM 659 C C . TRP A 1 84 ? 22.469 -18.562 -12.57 1 77.62 84 TRP A C 1
ATOM 661 O O . TRP A 1 84 ? 21.75 -17.828 -13.258 1 77.62 84 TRP A O 1
ATOM 671 N N . GLY A 1 85 ? 22.781 -19.75 -12.914 1 79.94 85 GLY A N 1
ATOM 672 C CA . GLY A 1 85 ? 22.375 -20.266 -14.211 1 79.94 85 GLY A CA 1
ATOM 673 C C . GLY A 1 85 ? 21.031 -20.984 -14.164 1 79.94 85 GLY A C 1
ATOM 674 O O . GLY A 1 85 ? 20.422 -21.25 -15.203 1 79.94 85 GLY A O 1
ATOM 675 N N . LEU A 1 86 ? 20.594 -21.141 -12.977 1 87.06 86 LEU A N 1
ATOM 676 C CA . LEU A 1 86 ? 19.328 -21.844 -12.781 1 87.06 86 LEU A CA 1
ATOM 677 C C . LEU A 1 86 ? 18.172 -20.859 -12.711 1 87.06 86 LEU A C 1
ATOM 679 O O . LEU A 1 86 ? 18.344 -19.719 -12.289 1 87.06 86 LEU A O 1
ATOM 683 N N . GLU A 1 87 ? 17 -21.344 -13.203 1 89.5 87 GLU A N 1
ATOM 684 C CA . GLU A 1 87 ? 15.797 -20.531 -13.102 1 89.5 87 GLU A CA 1
ATOM 685 C C . GLU A 1 87 ? 15.531 -20.109 -11.664 1 89.5 87 GLU A C 1
ATOM 687 O O . GLU A 1 87 ? 15.219 -18.953 -11.398 1 89.5 87 GLU A O 1
ATOM 692 N N . GLU A 1 88 ? 15.703 -21.047 -10.766 1 92.19 88 GLU A N 1
ATOM 693 C CA . GLU A 1 88 ? 15.484 -20.75 -9.359 1 92.19 88 GLU A CA 1
ATOM 694 C C . GLU A 1 88 ? 16.562 -19.812 -8.82 1 92.19 88 GLU A C 1
ATOM 696 O O . GLU A 1 88 ? 16.328 -19.078 -7.855 1 92.19 88 GLU A O 1
ATOM 701 N N . GLY A 1 89 ? 17.734 -19.875 -9.383 1 94.38 89 GLY A N 1
ATOM 702 C CA . GLY A 1 89 ? 18.781 -18.938 -9.008 1 94.38 89 GLY A CA 1
ATOM 703 C C . GLY A 1 89 ? 18.469 -17.5 -9.383 1 94.38 89 GLY A C 1
ATOM 704 O O . GLY A 1 89 ? 18.688 -16.578 -8.594 1 94.38 89 GLY A O 1
ATOM 705 N N . VAL A 1 90 ? 17.969 -17.344 -10.602 1 94.38 90 VAL A N 1
ATOM 706 C CA . VAL A 1 90 ? 17.562 -16.016 -11.062 1 94.38 90 VAL A CA 1
ATOM 707 C C . VAL A 1 90 ? 16.453 -15.477 -10.164 1 94.38 90 VAL A C 1
ATOM 709 O O . VAL A 1 90 ? 16.469 -14.305 -9.781 1 94.38 90 VAL A O 1
ATOM 712 N N . GLN A 1 91 ? 15.508 -16.344 -9.852 1 96.12 91 GLN A N 1
ATOM 713 C CA . GLN A 1 91 ? 14.445 -15.961 -8.93 1 96.12 91 GLN A CA 1
ATOM 714 C C . GLN A 1 91 ? 15.023 -15.547 -7.578 1 96.12 91 GLN A C 1
ATOM 716 O O . GLN A 1 91 ? 14.586 -14.555 -6.984 1 96.12 91 GLN A O 1
ATOM 721 N N . GLY A 1 92 ? 15.961 -16.266 -7.082 1 96.25 92 GLY A N 1
ATOM 722 C CA . GLY A 1 92 ? 16.625 -15.906 -5.84 1 96.25 92 GLY A CA 1
ATOM 723 C C . GLY A 1 92 ? 17.297 -14.547 -5.895 1 96.25 92 GLY A C 1
ATOM 724 O O . GLY A 1 92 ? 17.234 -13.781 -4.93 1 96.25 92 GLY A O 1
ATOM 725 N N . LEU A 1 93 ? 17.922 -14.258 -7.02 1 96.88 93 LEU A N 1
ATOM 726 C CA . LEU A 1 93 ? 18.578 -12.961 -7.203 1 96.88 93 LEU A CA 1
ATOM 727 C C . LEU A 1 93 ? 17.562 -11.828 -7.195 1 96.88 93 LEU A C 1
ATOM 729 O O . LEU A 1 93 ? 17.828 -10.75 -6.656 1 96.88 93 LEU A O 1
ATOM 733 N N . LEU A 1 94 ? 16.469 -12.062 -7.816 1 98.25 94 LEU A N 1
ATOM 734 C CA . LEU A 1 94 ? 15.398 -11.062 -7.816 1 98.25 94 LEU A CA 1
ATOM 735 C C . LEU A 1 94 ? 14.875 -10.828 -6.402 1 98.25 94 LEU A C 1
ATOM 737 O O . LEU A 1 94 ? 14.586 -9.695 -6.023 1 98.25 94 LEU A O 1
ATOM 741 N N . ILE A 1 95 ? 14.75 -11.922 -5.625 1 98.75 95 ILE A N 1
ATOM 742 C CA . ILE A 1 95 ? 14.312 -11.773 -4.242 1 98.75 95 ILE A CA 1
ATOM 743 C C . ILE A 1 95 ? 15.359 -10.992 -3.447 1 98.75 95 ILE A C 1
ATOM 745 O O . ILE A 1 95 ? 15.008 -10.133 -2.635 1 98.75 95 ILE A O 1
ATOM 749 N N . LEU A 1 96 ? 16.609 -11.234 -3.656 1 98.5 96 LEU A N 1
ATOM 750 C CA . LEU A 1 96 ? 17.672 -10.461 -3.018 1 98.5 96 LEU A CA 1
ATOM 751 C C . LEU A 1 96 ? 17.625 -9 -3.438 1 98.5 96 LEU A C 1
ATOM 753 O O . LEU A 1 96 ? 17.875 -8.109 -2.629 1 98.5 96 LEU A O 1
ATOM 757 N N . GLY A 1 97 ? 17.312 -8.789 -4.684 1 98.81 97 GLY A N 1
ATOM 758 C CA . GLY A 1 97 ? 17.125 -7.441 -5.188 1 98.81 97 GLY A CA 1
ATOM 759 C C . GLY A 1 97 ? 15.977 -6.707 -4.535 1 98.81 97 GLY A C 1
ATOM 760 O O . GLY A 1 97 ? 15.938 -5.473 -4.535 1 98.81 97 GLY A O 1
ATOM 761 N N . ALA A 1 98 ? 15.039 -7.426 -4.051 1 98.94 98 ALA A N 1
ATOM 762 C CA . ALA A 1 98 ? 13.93 -6.84 -3.301 1 98.94 98 ALA A CA 1
ATOM 763 C C . ALA A 1 98 ? 14.305 -6.637 -1.836 1 98.94 98 ALA A C 1
ATOM 765 O O . ALA A 1 98 ? 13.984 -5.605 -1.243 1 98.94 98 ALA A O 1
ATOM 766 N N . PHE A 1 99 ? 15.008 -7.539 -1.251 1 98.94 99 PHE A N 1
ATOM 767 C CA . PHE A 1 99 ? 15.266 -7.621 0.182 1 98.94 99 PHE A CA 1
ATOM 768 C C . PHE A 1 99 ? 16.391 -6.668 0.584 1 98.94 99 PHE A C 1
ATOM 770 O O . PHE A 1 99 ? 16.234 -5.867 1.508 1 98.94 99 PHE A O 1
ATOM 777 N N . VAL A 1 100 ? 17.469 -6.668 -0.089 1 98.94 100 VAL A N 1
ATOM 778 C CA . VAL A 1 100 ? 18.688 -5.992 0.344 1 98.94 100 VAL A CA 1
ATOM 779 C C . VAL A 1 100 ? 18.484 -4.48 0.327 1 98.94 100 VAL A C 1
ATOM 781 O O . VAL A 1 100 ? 18.781 -3.795 1.306 1 98.94 100 VAL A O 1
ATOM 784 N N . PRO A 1 101 ? 17.938 -3.885 -0.764 1 99 101 PRO A N 1
ATOM 785 C CA . PRO A 1 101 ? 17.703 -2.439 -0.744 1 99 101 PRO A CA 1
ATOM 786 C C . PRO A 1 101 ? 16.812 -1.998 0.41 1 99 101 PRO A C 1
ATOM 788 O O . PRO A 1 101 ? 17.047 -0.954 1.021 1 99 101 PRO A O 1
ATOM 791 N N . GLN A 1 102 ? 15.805 -2.809 0.706 1 98.94 102 GLN A N 1
ATOM 792 C CA . GLN A 1 102 ? 14.875 -2.432 1.762 1 98.94 102 GLN A CA 1
ATOM 793 C C . GLN A 1 102 ? 15.523 -2.549 3.139 1 98.94 102 GLN A C 1
ATOM 795 O O . GLN A 1 102 ? 15.234 -1.757 4.035 1 98.94 102 GLN A O 1
ATOM 800 N N . LEU A 1 103 ? 16.328 -3.531 3.258 1 98.94 103 LEU A N 1
ATOM 801 C CA . LEU A 1 103 ? 17.078 -3.658 4.496 1 98.94 103 LEU A CA 1
ATOM 802 C C . LEU A 1 103 ? 18 -2.455 4.699 1 98.94 103 LEU A C 1
ATOM 804 O O . LEU A 1 103 ? 18.062 -1.898 5.797 1 98.94 103 LEU A O 1
ATOM 808 N N . ILE A 1 104 ? 18.688 -2.053 3.674 1 98.94 104 ILE A N 1
ATOM 809 C CA . ILE A 1 104 ? 19.578 -0.895 3.725 1 98.94 104 ILE A CA 1
ATOM 810 C C . ILE A 1 104 ? 18.781 0.354 4.082 1 98.94 104 ILE A C 1
ATOM 812 O O . ILE A 1 104 ? 19.188 1.146 4.93 1 98.94 104 ILE A O 1
ATOM 816 N N . ASN A 1 105 ? 17.641 0.491 3.479 1 98.94 105 ASN A N 1
ATOM 817 C CA . ASN A 1 105 ? 16.766 1.617 3.801 1 98.94 105 ASN A CA 1
ATOM 818 C C . ASN A 1 105 ? 16.281 1.561 5.25 1 98.94 105 ASN A C 1
ATOM 820 O O . ASN A 1 105 ? 16.188 2.594 5.914 1 98.94 105 ASN A O 1
ATOM 824 N N . TRP A 1 106 ? 16.016 0.426 5.676 1 98.94 106 TRP A N 1
ATOM 825 C CA . TRP A 1 106 ? 15.445 0.271 7.012 1 98.94 106 TRP A CA 1
ATOM 826 C C . TRP A 1 106 ? 16.469 0.608 8.086 1 98.94 106 TRP A C 1
ATOM 828 O O . TRP A 1 106 ? 16.156 1.297 9.062 1 98.94 106 TRP A O 1
ATOM 838 N N . VAL A 1 107 ? 17.719 0.22 7.895 1 98.81 107 VAL A N 1
ATOM 839 C CA . VAL A 1 107 ? 18.609 0.236 9.055 1 98.81 107 VAL A CA 1
ATOM 840 C C . VAL A 1 107 ? 19.656 1.322 8.883 1 98.81 107 VAL A C 1
ATOM 842 O O . VAL A 1 107 ? 20.344 1.696 9.844 1 98.81 107 VAL A O 1
ATOM 845 N N . ALA A 1 108 ? 19.844 1.833 7.668 1 98.81 108 ALA A N 1
ATOM 846 C CA . ALA A 1 108 ? 20.953 2.766 7.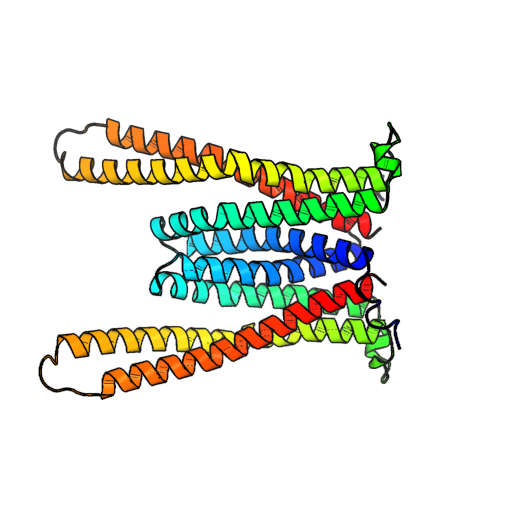457 1 98.81 108 ALA A CA 1
ATOM 847 C C . ALA A 1 108 ? 20.469 4.027 6.742 1 98.81 108 ALA A C 1
ATOM 849 O O . ALA A 1 108 ? 20.391 5.098 7.344 1 98.81 108 ALA A O 1
ATOM 850 N N . VAL A 1 109 ? 19.953 3.908 5.512 1 98.88 109 VAL A N 1
ATOM 851 C CA . VAL A 1 109 ? 19.641 5.066 4.684 1 98.88 109 VAL A CA 1
ATOM 852 C C . VAL A 1 109 ? 18.406 5.773 5.223 1 98.88 109 VAL A C 1
ATOM 854 O O . VAL A 1 109 ? 18.359 7.004 5.293 1 98.88 109 VAL A O 1
ATOM 857 N N . GLY A 1 110 ? 17.422 4.992 5.633 1 98.25 110 GLY A N 1
ATOM 858 C CA . GLY A 1 110 ? 16.188 5.559 6.148 1 98.25 110 GLY A CA 1
ATOM 859 C C . GLY A 1 110 ? 16.391 6.43 7.375 1 98.25 110 GLY A C 1
ATOM 860 O O . GLY A 1 110 ? 16.016 7.602 7.379 1 98.25 110 GLY A O 1
ATOM 861 N N . PRO A 1 111 ? 16.969 5.926 8.383 1 98.62 111 PRO A N 1
ATOM 862 C CA . PRO A 1 111 ? 17.234 6.727 9.578 1 98.62 111 PRO A CA 1
ATOM 863 C C . PRO A 1 111 ? 18.047 7.984 9.281 1 98.62 111 PRO A C 1
ATOM 865 O O . PRO A 1 111 ? 17.812 9.039 9.875 1 98.62 111 PRO A O 1
ATOM 868 N N . ARG A 1 112 ? 19.016 7.871 8.391 1 98.69 112 ARG A N 1
ATOM 869 C CA . ARG A 1 112 ? 19.781 9.047 7.988 1 98.69 112 ARG A CA 1
ATOM 870 C C . ARG A 1 112 ? 18.891 10.07 7.289 1 98.69 112 ARG A C 1
ATOM 872 O O . ARG A 1 112 ? 19 11.273 7.527 1 98.69 112 ARG A O 1
ATOM 879 N N . ALA A 1 113 ? 17.969 9.633 6.453 1 98.56 113 ALA A N 1
ATOM 880 C CA . ALA A 1 113 ? 17.047 10.523 5.754 1 98.56 113 ALA A CA 1
ATOM 881 C C . ALA A 1 113 ? 16.125 11.242 6.738 1 98.56 113 ALA A C 1
ATOM 883 O O . ALA A 1 113 ? 15.844 12.438 6.582 1 98.56 113 ALA A O 1
ATOM 884 N N . ILE A 1 114 ? 15.711 10.539 7.723 1 98.5 114 ILE A N 1
ATOM 885 C CA . ILE A 1 114 ? 14.828 11.125 8.727 1 98.5 114 ILE A CA 1
ATOM 886 C C . ILE A 1 114 ? 15.578 12.203 9.508 1 98.5 114 ILE A C 1
ATOM 888 O O . ILE A 1 114 ? 15.039 13.281 9.766 1 98.5 114 ILE A O 1
ATOM 892 N N . ARG A 1 115 ? 16.766 11.898 9.859 1 98.31 115 ARG A N 1
ATOM 893 C CA . ARG A 1 115 ? 17.594 12.891 10.555 1 98.31 115 ARG A CA 1
ATOM 894 C C . ARG A 1 115 ? 17.75 14.148 9.703 1 98.31 115 ARG A C 1
ATOM 896 O O . ARG A 1 115 ? 17.609 15.266 10.203 1 98.31 115 ARG A O 1
ATOM 903 N N . LEU A 1 116 ? 18.078 13.961 8.492 1 98.44 116 LEU A N 1
ATOM 904 C CA . LEU A 1 116 ? 18.328 15.094 7.598 1 98.44 116 LEU A CA 1
ATOM 905 C C . LEU A 1 116 ? 17.031 15.844 7.309 1 98.44 116 LEU A C 1
ATOM 907 O O . LEU A 1 116 ? 17.047 17.062 7.09 1 98.44 116 LEU A O 1
ATOM 911 N N . LEU A 1 117 ? 15.953 15.133 7.34 1 97.75 117 LEU A N 1
ATOM 912 C CA . LEU A 1 117 ? 14.633 15.75 7.211 1 97.75 117 LEU A CA 1
ATOM 913 C C . LEU A 1 117 ? 14.398 16.766 8.328 1 97.75 117 LEU A C 1
ATOM 915 O O . LEU A 1 117 ? 13.961 17.891 8.062 1 97.75 117 LEU A O 1
ATOM 919 N N . TYR A 1 118 ? 14.711 16.406 9.508 1 96.31 118 TYR A N 1
ATOM 920 C CA . TYR A 1 118 ? 14.5 17.297 10.641 1 96.31 118 TYR A CA 1
ATOM 921 C C . TYR A 1 118 ? 15.539 18.422 10.648 1 96.31 118 TYR A C 1
ATOM 923 O O . TYR A 1 118 ? 15.242 19.547 11.062 1 96.31 118 TYR A O 1
ATOM 931 N N . GLU A 1 119 ? 16.719 18.141 10.227 1 96.5 119 GLU A N 1
ATOM 932 C CA . GLU A 1 119 ? 17.734 19.188 10.07 1 96.5 119 GLU A CA 1
ATOM 933 C C . GLU A 1 119 ? 17.281 20.234 9.07 1 96.5 119 GLU A C 1
ATOM 935 O O . GLU A 1 119 ? 17.5 21.438 9.273 1 96.5 119 GLU A O 1
ATOM 940 N N . ARG A 1 120 ? 16.703 19.75 8.062 1 96 120 ARG A N 1
ATOM 941 C CA . ARG A 1 120 ? 16.172 20.656 7.055 1 96 120 ARG A CA 1
ATOM 942 C C . ARG A 1 120 ? 15.07 21.547 7.641 1 96 120 ARG A C 1
ATOM 944 O O . ARG A 1 120 ? 15.047 22.75 7.395 1 96 120 ARG A O 1
ATOM 951 N N . HIS A 1 121 ? 14.258 21.016 8.438 1 94.5 121 HIS A N 1
ATOM 952 C CA . HIS A 1 121 ? 13.195 21.781 9.086 1 94.5 121 HIS A CA 1
ATOM 953 C C . HIS A 1 121 ? 13.766 22.828 10.047 1 94.5 121 HIS A C 1
ATOM 955 O O . HIS A 1 121 ? 13.273 23.953 10.109 1 94.5 121 HIS A O 1
ATOM 961 N N . ARG A 1 122 ? 14.711 22.422 10.719 1 94.12 122 ARG A N 1
ATOM 962 C CA . ARG A 1 122 ? 15.352 23.328 11.664 1 94.12 122 ARG A CA 1
ATOM 963 C C . ARG A 1 122 ? 16 24.5 10.93 1 94.12 122 ARG A C 1
ATOM 965 O O . ARG A 1 122 ? 15.891 25.656 11.352 1 94.12 122 ARG A O 1
ATOM 972 N N . ALA A 1 123 ? 16.672 24.219 9.883 1 94.31 123 ALA A N 1
ATOM 973 C CA . ALA A 1 123 ? 17.328 25.25 9.086 1 94.31 123 ALA A CA 1
ATOM 974 C C . ALA A 1 123 ? 16.297 26.219 8.516 1 94.31 123 ALA A C 1
ATOM 976 O O . ALA A 1 123 ? 16.531 27.438 8.5 1 94.31 123 ALA A O 1
ATOM 977 N N . GLU A 1 124 ? 15.234 25.672 8.039 1 93.31 124 GLU A N 1
ATOM 978 C CA . GLU A 1 124 ? 14.18 26.5 7.457 1 93.31 124 GLU A CA 1
ATOM 979 C C . GLU A 1 124 ? 13.555 27.422 8.5 1 93.31 124 GLU A C 1
ATOM 981 O O . GLU A 1 124 ? 13.273 28.578 8.219 1 93.31 124 GLU A O 1
ATOM 986 N N . ARG A 1 125 ? 13.398 26.906 9.633 1 90.75 125 ARG A N 1
ATOM 987 C CA . ARG A 1 125 ? 12.836 27.703 10.719 1 90.75 125 ARG A CA 1
ATOM 988 C C . ARG A 1 125 ? 13.797 28.812 11.133 1 90.75 125 ARG A C 1
ATOM 990 O O . ARG A 1 125 ? 13.375 29.953 11.344 1 90.75 125 ARG A O 1
ATOM 997 N N . SER A 1 126 ? 15.008 28.484 11.195 1 89.06 126 SER A N 1
ATOM 998 C CA . SER A 1 126 ? 16.031 29.469 11.555 1 89.06 126 SER A CA 1
ATOM 999 C C . SER A 1 126 ? 16.156 30.547 10.484 1 89.06 126 SER A C 1
ATOM 1001 O O . SER A 1 126 ? 16.391 31.719 10.797 1 89.06 126 SER A O 1
ATOM 1003 N N . GLY A 1 127 ? 16.109 30.125 9.297 1 84.88 127 GLY A N 1
ATOM 1004 C CA . GLY A 1 127 ? 16.156 31.078 8.203 1 84.88 127 GLY A CA 1
ATOM 1005 C C . GLY A 1 127 ? 15.016 32.062 8.219 1 84.88 127 GLY A C 1
ATOM 1006 O O . GLY A 1 127 ? 15.219 33.25 7.965 1 84.88 127 GLY A O 1
ATOM 1007 N N . LYS A 1 128 ? 13.875 31.625 8.531 1 83.69 128 LYS A N 1
ATOM 1008 C CA . LYS A 1 128 ? 12.703 32.5 8.602 1 83.69 128 LYS A CA 1
ATOM 1009 C C . LYS A 1 128 ? 12.844 33.531 9.727 1 83.69 128 LYS A C 1
ATOM 1011 O O . LYS A 1 128 ? 12.477 34.688 9.562 1 83.69 128 LYS A O 1
ATOM 1016 N N . VAL A 1 129 ? 13.359 33.156 10.781 1 83 129 VAL A N 1
ATOM 1017 C CA . VAL A 1 129 ? 13.578 34.031 11.922 1 83 129 VAL A CA 1
ATOM 1018 C C . VAL A 1 129 ? 14.617 35.094 11.57 1 83 129 VAL A C 1
ATOM 1020 O O . VAL A 1 129 ? 14.438 36.281 11.883 1 83 129 VAL A O 1
ATOM 1023 N N . ALA A 1 130 ? 15.586 34.656 10.867 1 79.81 130 ALA A N 1
ATOM 1024 C CA . ALA A 1 130 ? 16.656 35.562 10.492 1 79.81 130 ALA A CA 1
ATOM 1025 C C . ALA A 1 130 ? 16.141 36.656 9.539 1 79.81 130 ALA A C 1
ATOM 1027 O O . ALA A 1 130 ? 16.516 37.812 9.648 1 79.81 130 ALA A O 1
ATOM 1028 N N . VAL A 1 131 ? 15.383 36.312 8.648 1 75.81 131 VAL A N 1
ATOM 1029 C CA . VAL A 1 131 ? 14.828 37.25 7.672 1 75.81 131 VAL A CA 1
ATOM 1030 C C . VAL A 1 131 ? 13.891 38.219 8.375 1 75.81 131 VAL A C 1
ATOM 1032 O O . VAL A 1 131 ? 13.883 39.406 8.055 1 75.81 131 VAL A O 1
ATOM 1035 N N . SER A 1 132 ? 13.195 37.75 9.367 1 78.94 132 SER A N 1
ATOM 1036 C CA . SER A 1 132 ? 12.25 38.594 10.086 1 78.94 132 SER A CA 1
ATOM 1037 C C . SER A 1 132 ? 12.969 39.562 10.992 1 78.94 132 SER A C 1
ATOM 1039 O O . SER A 1 132 ? 12.516 40.719 11.18 1 78.94 132 SER A O 1
ATOM 1041 N N . GLU A 1 133 ? 14.109 39.156 11.445 1 78.75 133 GLU A N 1
ATOM 1042 C CA . GLU A 1 133 ? 14.859 40 12.383 1 78.75 133 GLU A CA 1
ATOM 1043 C C . GLU A 1 133 ? 15.812 40.938 11.648 1 78.75 133 GLU A C 1
ATOM 1045 O O . GLU A 1 133 ? 16.219 41.969 12.195 1 78.75 133 GLU A O 1
ATOM 1050 N N . ASN A 1 134 ? 16.438 40.438 10.602 1 64.25 134 ASN A N 1
ATOM 1051 C CA . ASN A 1 134 ? 17.5 41.219 9.961 1 64.25 134 ASN A CA 1
ATOM 1052 C C . ASN A 1 134 ? 16.953 42.062 8.812 1 64.25 134 ASN A C 1
ATOM 1054 O O . ASN A 1 134 ? 17.531 42.094 7.727 1 64.25 134 ASN A O 1
ATOM 1058 N N . VAL A 1 135 ? 15.891 42.812 8.906 1 62.97 135 VAL A N 1
ATOM 1059 C CA . VAL A 1 135 ? 15.289 43.656 7.871 1 62.97 135 VAL A CA 1
ATOM 1060 C C . VAL A 1 135 ? 16.359 44.5 7.188 1 62.97 135 VAL A C 1
ATOM 1062 O O . VAL A 1 135 ? 16.141 45.031 6.098 1 62.97 135 VAL A O 1
ATOM 1065 N N . GLY A 1 136 ? 17.5 44.531 7.793 1 59.75 136 GLY A N 1
ATOM 1066 C CA . GLY A 1 136 ? 18.406 45.5 7.211 1 59.75 136 GLY A CA 1
ATOM 1067 C C . GLY A 1 136 ? 19.719 44.875 6.742 1 59.75 136 GLY A C 1
ATOM 1068 O O . GLY A 1 136 ? 20.469 45.5 5.977 1 59.75 136 GLY A O 1
ATOM 1069 N N . VAL A 1 137 ? 20.344 44.031 7.336 1 62.81 137 VAL A N 1
ATOM 1070 C CA . VAL A 1 137 ? 21.656 43.5 6.996 1 62.81 137 VAL A CA 1
ATOM 1071 C C . VAL A 1 137 ? 21.516 42.125 6.324 1 62.81 137 VAL A C 1
ATOM 1073 O O . VAL A 1 137 ? 20.828 41.25 6.84 1 62.81 137 VAL A O 1
ATOM 1076 N N . ALA A 1 138 ? 21.672 42.094 5.027 1 64.75 138 ALA A N 1
ATOM 1077 C CA . ALA A 1 138 ? 21.516 40.938 4.152 1 64.75 138 ALA A CA 1
ATOM 1078 C C . ALA A 1 138 ? 22.484 39.844 4.543 1 64.75 138 ALA A C 1
ATOM 1080 O O . ALA A 1 138 ? 23.641 39.844 4.113 1 64.75 138 ALA A O 1
ATOM 1081 N N . ASP A 1 139 ? 22.531 39.125 5.668 1 78.56 139 ASP A N 1
ATOM 1082 C CA . ASP A 1 139 ? 23.344 37.938 5.98 1 78.56 139 ASP A CA 1
ATOM 1083 C C . ASP A 1 139 ? 22.906 36.75 5.148 1 78.56 139 ASP A C 1
ATOM 1085 O O . ASP A 1 139 ? 21.781 36.25 5.285 1 78.56 139 ASP A O 1
ATOM 1089 N N . PRO A 1 140 ? 23.75 36.438 4.059 1 84.94 140 PRO A N 1
ATOM 1090 C CA . PRO A 1 140 ? 23.406 35.312 3.176 1 84.94 140 PRO A CA 1
ATOM 1091 C C . PRO A 1 140 ? 23.5 33.969 3.873 1 84.94 140 PRO A C 1
ATOM 1093 O O . PRO A 1 140 ? 23.031 32.969 3.34 1 84.94 140 PRO A O 1
ATOM 1096 N N . GLN A 1 141 ? 23.984 33.906 5.074 1 86.19 141 GLN A N 1
ATOM 1097 C CA . GLN A 1 141 ? 24.328 32.656 5.734 1 86.19 141 GLN A CA 1
ATOM 1098 C C . GLN A 1 141 ? 23.078 31.797 5.996 1 86.19 141 GLN A C 1
ATOM 1100 O O . GLN A 1 141 ? 23.062 30.594 5.723 1 86.19 141 GLN A O 1
ATOM 1105 N N . PRO A 1 142 ? 22.031 32.375 6.434 1 84.81 142 PRO A N 1
ATOM 1106 C CA . PRO A 1 142 ? 20.844 31.562 6.656 1 84.81 142 PRO A CA 1
ATOM 1107 C C . PRO A 1 142 ? 20.328 30.906 5.379 1 84.81 142 PRO A C 1
ATOM 1109 O O . PRO A 1 142 ? 19.938 29.734 5.395 1 84.81 142 PRO A O 1
ATOM 1112 N N . ALA A 1 143 ? 20.328 31.594 4.41 1 88.25 143 ALA A N 1
ATOM 1113 C CA . ALA A 1 143 ? 19.906 31.047 3.131 1 88.25 143 ALA A CA 1
ATOM 1114 C C . ALA A 1 143 ? 20.844 29.922 2.676 1 88.25 143 ALA A C 1
ATOM 1116 O O . ALA A 1 143 ? 20.391 28.922 2.107 1 88.25 143 ALA A O 1
ATOM 1117 N N . GLN A 1 144 ? 22.047 30.156 2.84 1 92.69 144 GLN A N 1
ATOM 1118 C CA . GLN A 1 144 ? 23.031 29.141 2.475 1 92.69 144 GLN A CA 1
ATOM 1119 C C . GLN A 1 144 ? 22.859 27.875 3.316 1 92.69 144 GLN A C 1
ATOM 1121 O O . GLN A 1 144 ? 23 26.766 2.812 1 92.69 144 GLN A O 1
ATOM 1126 N N . ASP A 1 145 ? 22.594 28 4.562 1 93.81 145 ASP A N 1
ATOM 1127 C CA . ASP A 1 145 ? 22.359 26.859 5.449 1 93.81 145 ASP A CA 1
ATOM 1128 C C . ASP A 1 145 ? 21.125 26.078 5.008 1 93.81 145 ASP A C 1
ATOM 1130 O O . ASP A 1 145 ? 21.141 24.844 5.008 1 93.81 145 ASP A O 1
ATOM 1134 N N . VAL A 1 146 ? 20.109 26.797 4.66 1 95.25 146 VAL A N 1
ATOM 1135 C CA . VAL A 1 146 ? 18.891 26.141 4.191 1 95.25 146 VAL A CA 1
ATOM 1136 C C . VAL A 1 146 ? 19.172 25.375 2.904 1 95.25 146 VAL A C 1
ATOM 1138 O O . VAL A 1 146 ? 18.766 24.219 2.758 1 95.25 146 VAL A O 1
ATOM 1141 N N . ALA A 1 147 ? 19.891 25.969 2.031 1 96.44 147 ALA A N 1
ATOM 1142 C CA . ALA A 1 147 ? 20.234 25.328 0.759 1 96.44 147 ALA A CA 1
ATOM 1143 C C . ALA A 1 147 ? 21.062 24.078 0.977 1 96.44 147 ALA A C 1
ATOM 1145 O O . ALA A 1 147 ? 20.844 23.062 0.31 1 96.44 147 ALA A O 1
ATOM 1146 N N . ALA A 1 148 ? 21.984 24.156 1.835 1 97.19 148 ALA A N 1
ATOM 1147 C CA . ALA A 1 148 ? 22.844 23.016 2.135 1 97.19 148 ALA A CA 1
ATOM 1148 C C . ALA A 1 148 ? 22.031 21.875 2.748 1 97.19 148 ALA A C 1
ATOM 1150 O O . ALA A 1 148 ? 22.234 20.703 2.4 1 97.19 148 ALA A O 1
ATOM 1151 N N . ALA A 1 149 ? 21.156 22.203 3.658 1 97.25 149 ALA A N 1
ATOM 1152 C CA . ALA A 1 149 ? 20.312 21.203 4.289 1 97.25 149 ALA A CA 1
ATOM 1153 C C . ALA A 1 149 ? 19.375 20.547 3.268 1 97.25 149 ALA A C 1
ATOM 1155 O O . ALA A 1 149 ? 19.172 19.328 3.293 1 97.25 149 ALA A O 1
ATOM 1156 N N . ASN A 1 150 ? 18.875 21.359 2.398 1 97.19 150 ASN A N 1
ATOM 1157 C CA . ASN A 1 150 ? 18.016 20.844 1.338 1 97.19 150 ASN A CA 1
ATOM 1158 C C . ASN A 1 150 ? 18.766 19.875 0.427 1 97.19 150 ASN A C 1
ATOM 1160 O O . ASN A 1 150 ? 18.234 18.828 0.058 1 97.19 150 ASN A O 1
ATOM 1164 N N . SER A 1 151 ? 19.922 20.297 0.093 1 98.19 151 SER A N 1
ATOM 1165 C CA . SER A 1 151 ? 20.734 19.469 -0.787 1 98.19 151 SER A CA 1
ATOM 1166 C C . SER A 1 151 ? 21.094 18.141 -0.116 1 98.19 151 SER A C 1
ATOM 1168 O O . SER A 1 151 ? 21.062 17.094 -0.751 1 98.19 151 SER A O 1
ATOM 1170 N N . ALA A 1 152 ? 21.453 18.188 1.094 1 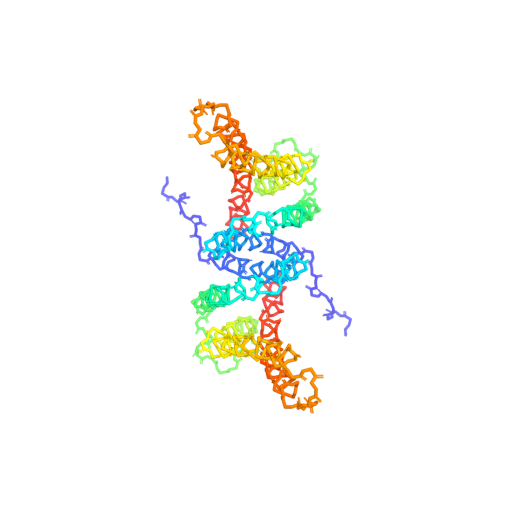98.25 152 ALA A N 1
ATOM 1171 C CA . ALA A 1 152 ? 21.797 16.984 1.84 1 98.25 152 ALA A CA 1
ATOM 1172 C C . ALA A 1 152 ? 20.609 16.031 1.928 1 98.25 152 ALA A C 1
ATOM 1174 O O . ALA A 1 152 ? 20.734 14.828 1.669 1 98.25 152 ALA A O 1
ATOM 1175 N N . PHE A 1 153 ? 19.469 16.578 2.256 1 98.25 153 PHE A N 1
ATOM 1176 C CA . PHE A 1 153 ? 18.266 15.766 2.354 1 98.25 153 PHE A CA 1
ATOM 1177 C C . PHE A 1 153 ? 17.891 15.18 0.996 1 98.25 153 PHE A C 1
ATOM 1179 O O . PHE A 1 153 ? 17.594 13.992 0.887 1 98.25 153 PHE A O 1
ATOM 1186 N N . SER A 1 154 ? 17.891 15.961 -0.016 1 98.19 154 SER A N 1
ATOM 1187 C CA . SER A 1 154 ? 17.484 15.516 -1.344 1 98.19 154 SER A CA 1
ATOM 1188 C C . SER A 1 154 ? 18.375 14.391 -1.85 1 98.19 154 SER A C 1
ATOM 1190 O O . SER A 1 154 ? 17.891 13.461 -2.51 1 98.19 154 SER A O 1
ATOM 1192 N N . THR A 1 155 ? 19.625 14.523 -1.562 1 98.75 155 THR A N 1
ATOM 1193 C CA . THR A 1 155 ? 20.578 13.508 -1.99 1 98.75 155 THR A CA 1
ATOM 1194 C C . THR A 1 155 ? 20.266 12.164 -1.325 1 98.75 155 THR A C 1
ATOM 1196 O O . THR A 1 155 ? 20.125 11.148 -2.006 1 98.75 155 THR A O 1
ATOM 1199 N N . ILE A 1 156 ? 20.109 12.164 -0.02 1 98.75 156 ILE A N 1
ATOM 1200 C CA . ILE A 1 156 ? 19.875 10.922 0.71 1 98.75 156 ILE A CA 1
ATOM 1201 C C . ILE A 1 156 ? 18.484 10.383 0.391 1 98.75 156 ILE A C 1
ATOM 1203 O O . ILE A 1 156 ? 18.297 9.172 0.272 1 98.75 156 ILE A O 1
ATOM 1207 N N . HIS A 1 157 ? 17.516 11.227 0.286 1 98.06 157 HIS A N 1
ATOM 1208 C CA . HIS A 1 157 ? 16.172 10.828 -0.14 1 98.06 157 HIS A CA 1
ATOM 1209 C C . HIS A 1 157 ? 16.203 10.172 -1.516 1 98.06 157 HIS A C 1
ATOM 1211 O O . HIS A 1 157 ? 15.5 9.188 -1.759 1 98.06 157 HIS A O 1
ATOM 1217 N N . GLY A 1 158 ? 16.953 10.758 -2.408 1 98.56 158 GLY A N 1
ATOM 1218 C CA . GLY A 1 158 ? 17.125 10.164 -3.727 1 98.56 158 GLY A CA 1
ATOM 1219 C C . GLY A 1 158 ? 17.719 8.766 -3.684 1 98.56 158 GLY A C 1
ATOM 1220 O O . GLY A 1 158 ? 17.281 7.883 -4.422 1 98.56 158 GLY A O 1
ATOM 1221 N N . VAL A 1 159 ? 18.719 8.586 -2.885 1 98.81 159 VAL A N 1
ATOM 1222 C CA . VAL A 1 159 ? 19.312 7.266 -2.709 1 98.81 159 VAL A CA 1
ATOM 1223 C C . VAL A 1 159 ? 18.281 6.289 -2.172 1 98.81 159 VAL A C 1
ATOM 1225 O O . VAL A 1 159 ? 18.109 5.191 -2.709 1 98.81 159 VAL A O 1
ATOM 1228 N N . SER A 1 160 ? 17.562 6.695 -1.14 1 98.88 160 SER A N 1
ATOM 1229 C CA . SER A 1 160 ? 16.531 5.859 -0.55 1 98.88 160 SER A CA 1
ATOM 1230 C C . SER A 1 160 ? 15.469 5.492 -1.581 1 98.88 160 SER A C 1
ATOM 1232 O O . SER A 1 160 ? 15.047 4.332 -1.663 1 98.88 160 SER A O 1
ATOM 1234 N N . SER A 1 161 ? 15.062 6.434 -2.336 1 98.69 161 SER A N 1
ATOM 1235 C CA . SER A 1 161 ? 14.031 6.23 -3.344 1 98.69 161 SER A CA 1
ATOM 1236 C C . SER A 1 161 ? 14.508 5.289 -4.445 1 98.69 161 SER A C 1
ATOM 1238 O O . SER A 1 161 ? 13.727 4.484 -4.961 1 98.69 161 SER A O 1
ATOM 1240 N N . THR A 1 162 ? 15.727 5.422 -4.836 1 98.88 162 THR A N 1
ATOM 1241 C CA . THR A 1 162 ? 16.281 4.543 -5.855 1 98.88 162 THR A CA 1
ATOM 1242 C C . THR A 1 162 ? 16.344 3.102 -5.355 1 98.88 162 THR A C 1
ATOM 1244 O O . THR A 1 162 ? 15.984 2.174 -6.082 1 98.88 162 THR A O 1
ATOM 1247 N N . LEU A 1 163 ? 16.797 2.947 -4.129 1 98.94 163 LEU A N 1
ATOM 1248 C CA . LEU A 1 163 ? 16.797 1.621 -3.521 1 98.94 163 LEU A CA 1
ATOM 1249 C C . LEU A 1 163 ? 15.391 1.034 -3.498 1 98.94 163 LEU A C 1
ATOM 1251 O O . LEU A 1 163 ? 15.195 -0.141 -3.822 1 98.94 163 LEU A O 1
ATOM 1255 N N . ASN A 1 164 ? 14.453 1.828 -3.16 1 98.94 164 ASN A N 1
ATOM 1256 C CA . ASN A 1 164 ? 13.062 1.389 -3.135 1 98.94 164 ASN A CA 1
ATOM 1257 C C . ASN A 1 164 ? 12.57 0.996 -4.527 1 98.94 164 ASN A C 1
ATOM 1259 O O . ASN A 1 164 ? 11.852 0.007 -4.68 1 98.94 164 ASN A O 1
ATOM 1263 N N . LEU A 1 165 ? 12.938 1.761 -5.523 1 98.88 165 LEU A N 1
ATOM 1264 C CA . LEU A 1 165 ? 12.547 1.47 -6.898 1 98.88 165 LEU A CA 1
ATOM 1265 C C . LEU A 1 165 ? 13.141 0.141 -7.359 1 98.88 165 LEU A C 1
ATOM 1267 O O . LEU A 1 165 ? 12.461 -0.654 -8.008 1 98.88 165 LEU A O 1
ATOM 1271 N N . VAL A 1 166 ? 14.352 -0.044 -7.055 1 98.94 166 VAL A N 1
ATOM 1272 C CA . VAL A 1 166 ? 15.008 -1.298 -7.406 1 98.94 166 VAL A CA 1
ATOM 1273 C C . VAL A 1 166 ? 14.258 -2.471 -6.785 1 98.94 166 VAL A C 1
ATOM 1275 O O . VAL A 1 166 ? 14.023 -3.488 -7.441 1 98.94 166 VAL A O 1
ATOM 1278 N N . SER A 1 167 ? 13.891 -2.297 -5.551 1 98.94 167 SER A N 1
ATOM 1279 C CA . SER A 1 167 ? 13.141 -3.346 -4.863 1 98.94 167 SER A CA 1
ATOM 1280 C C . SER A 1 167 ? 11.812 -3.623 -5.559 1 98.94 167 SER A C 1
ATOM 1282 O O . SER A 1 167 ? 11.477 -4.777 -5.82 1 98.94 167 SER A O 1
ATOM 1284 N N . GLY A 1 168 ? 11.078 -2.572 -5.863 1 98.94 168 GLY A N 1
ATOM 1285 C CA . GLY A 1 168 ? 9.805 -2.74 -6.547 1 98.94 168 GLY A CA 1
ATOM 1286 C C . GLY A 1 168 ? 9.938 -3.42 -7.898 1 98.94 168 GLY A C 1
ATOM 1287 O O . GLY A 1 168 ? 9.148 -4.305 -8.234 1 98.94 168 GLY A O 1
ATOM 1288 N N . LEU A 1 169 ? 10.922 -3.037 -8.672 1 98.88 169 LEU A N 1
ATOM 1289 C CA . LEU A 1 169 ? 11.141 -3.615 -9.992 1 98.88 169 LEU A CA 1
ATOM 1290 C C . LEU A 1 169 ? 11.539 -5.082 -9.883 1 98.88 169 LEU A C 1
ATOM 1292 O O . LEU A 1 169 ? 11.156 -5.898 -10.727 1 98.88 169 LEU A O 1
ATOM 1296 N N . SER A 1 170 ? 12.328 -5.375 -8.898 1 98.88 170 SER A N 1
ATOM 1297 C CA . SER A 1 170 ? 12.719 -6.758 -8.672 1 98.88 170 SER A CA 1
ATOM 1298 C C . SER A 1 170 ? 11.516 -7.637 -8.352 1 98.88 170 SER A C 1
ATOM 1300 O O . SER A 1 170 ? 11.406 -8.758 -8.852 1 98.88 170 SER A O 1
ATOM 1302 N N . LEU A 1 171 ? 10.656 -7.133 -7.539 1 98.88 171 LEU A N 1
ATOM 1303 C CA . LEU A 1 171 ? 9.445 -7.879 -7.199 1 98.88 171 LEU A CA 1
ATOM 1304 C C . LEU A 1 171 ? 8.57 -8.086 -8.43 1 98.88 171 LEU A C 1
ATOM 1306 O O . LEU A 1 171 ? 8 -9.164 -8.617 1 98.88 171 LEU A O 1
ATOM 1310 N N . ALA A 1 172 ? 8.453 -7.023 -9.219 1 98.62 172 ALA A N 1
ATOM 1311 C CA . ALA A 1 172 ? 7.672 -7.145 -10.445 1 98.62 172 ALA A CA 1
ATOM 1312 C C . ALA A 1 172 ? 8.281 -8.172 -11.391 1 98.62 172 ALA A C 1
ATOM 1314 O O . ALA A 1 172 ? 7.574 -9.023 -11.938 1 98.62 172 ALA A O 1
ATOM 1315 N N . ALA A 1 173 ? 9.578 -8.094 -11.555 1 98 173 ALA A N 1
ATOM 1316 C CA . ALA A 1 173 ? 10.281 -9.047 -12.414 1 98 173 ALA A CA 1
ATOM 1317 C C . ALA A 1 173 ? 10.125 -10.469 -11.891 1 98 173 ALA A C 1
ATOM 1319 O O . ALA A 1 173 ? 10.008 -11.414 -12.672 1 98 173 ALA A O 1
ATOM 1320 N N . LEU A 1 174 ? 10.141 -10.656 -10.594 1 97.81 174 LEU A N 1
ATOM 1321 C CA . LEU A 1 174 ? 9.938 -11.969 -9.992 1 97.81 174 LEU A CA 1
ATOM 1322 C C . LEU A 1 174 ? 8.562 -12.523 -10.367 1 97.81 174 LEU A C 1
ATOM 1324 O O . LEU A 1 174 ? 8.438 -13.703 -10.695 1 97.81 174 LEU A O 1
ATOM 1328 N N . GLY A 1 175 ? 7.57 -11.641 -10.281 1 96.5 175 GLY A N 1
ATOM 1329 C CA . GLY A 1 175 ? 6.242 -12.078 -10.688 1 96.5 175 GLY A CA 1
ATOM 1330 C C . GLY A 1 175 ? 6.191 -12.586 -12.109 1 96.5 175 GLY A C 1
ATOM 1331 O O . GLY A 1 175 ? 5.539 -13.594 -12.391 1 96.5 175 GLY A O 1
ATOM 1332 N N . LEU A 1 176 ? 6.883 -11.922 -12.984 1 95.56 176 LEU A N 1
ATOM 1333 C CA . LEU A 1 176 ? 6.938 -12.344 -14.375 1 95.56 176 LEU A CA 1
ATOM 1334 C C . LEU A 1 176 ? 7.711 -13.656 -14.516 1 95.56 176 LEU A C 1
ATOM 1336 O O . LEU A 1 176 ? 7.305 -14.539 -15.273 1 95.56 176 LEU A O 1
ATOM 1340 N N . ALA A 1 177 ? 8.758 -13.797 -13.781 1 93.12 177 ALA A N 1
ATOM 1341 C CA . ALA A 1 177 ? 9.609 -14.977 -13.859 1 93.12 177 ALA A CA 1
ATOM 1342 C C . ALA A 1 177 ? 8.859 -16.219 -13.383 1 93.12 177 ALA A C 1
ATOM 1344 O O . ALA A 1 177 ? 9.016 -17.297 -13.961 1 93.12 177 ALA A O 1
ATOM 1345 N N . VAL A 1 178 ? 8.008 -16.062 -12.359 1 91.06 178 VAL A N 1
ATOM 1346 C CA . VAL A 1 178 ? 7.371 -17.25 -11.781 1 91.06 178 VAL A CA 1
ATOM 1347 C C . VAL A 1 178 ? 6.09 -17.562 -12.547 1 91.06 178 VAL A C 1
ATOM 1349 O O . VAL A 1 178 ? 5.457 -18.594 -12.305 1 91.06 178 VAL A O 1
ATOM 1352 N N . SER A 1 179 ? 5.664 -16.688 -13.438 1 87.31 179 SER A N 1
ATOM 1353 C CA . SER A 1 179 ? 4.453 -16.922 -14.219 1 87.31 179 SER A CA 1
ATOM 1354 C C . SER A 1 179 ? 4.758 -17.656 -15.516 1 87.31 179 SER A C 1
ATOM 1356 O O . SER A 1 179 ? 3.854 -17.953 -16.297 1 87.31 179 SER A O 1
ATOM 1358 N N . MET A 1 180 ? 5.98 -17.953 -15.844 1 79.25 180 MET A N 1
ATOM 1359 C CA . MET A 1 180 ? 6.379 -18.656 -17.062 1 79.25 180 MET A CA 1
ATOM 1360 C C . MET A 1 180 ? 6.383 -20.172 -16.828 1 79.25 180 MET A C 1
ATOM 1362 O O . MET A 1 180 ? 6.566 -20.625 -15.695 1 79.25 180 MET A O 1
ATOM 1366 N N . MET B 1 1 ? 15.609 -14.188 -31.719 1 27.55 1 MET B N 1
ATOM 1367 C CA . MET B 1 1 ? 15.812 -12.914 -31.031 1 27.55 1 MET B CA 1
ATOM 1368 C C . MET B 1 1 ? 14.508 -12.406 -30.438 1 27.55 1 MET B C 1
ATOM 1370 O O . MET B 1 1 ? 14.484 -11.375 -29.75 1 27.55 1 MET B O 1
ATOM 1374 N N . THR B 1 2 ? 13.469 -12.586 -31.25 1 37.28 2 THR B N 1
ATOM 1375 C CA . THR B 1 2 ? 12.102 -12.086 -31.109 1 37.28 2 THR B CA 1
ATOM 1376 C C . THR B 1 2 ? 11.516 -12.477 -29.766 1 37.28 2 THR B C 1
ATOM 1378 O O . THR B 1 2 ? 10.578 -11.836 -29.281 1 37.28 2 THR B O 1
ATOM 1381 N N . ASN B 1 3 ? 11.719 -13.672 -29.422 1 37 3 ASN B N 1
ATOM 1382 C CA . ASN B 1 3 ? 10.938 -14.344 -28.406 1 37 3 ASN B CA 1
ATOM 1383 C C . ASN B 1 3 ? 11.133 -13.703 -27.031 1 37 3 ASN B C 1
ATOM 1385 O O . ASN B 1 3 ? 10.688 -14.25 -26.016 1 37 3 ASN B O 1
ATOM 1389 N N . ALA B 1 4 ? 12.102 -12.859 -26.938 1 36.47 4 ALA B N 1
ATOM 1390 C CA . ALA B 1 4 ? 12.656 -12.383 -25.672 1 36.47 4 ALA B CA 1
ATOM 1391 C C . ALA B 1 4 ? 11.656 -11.484 -24.953 1 36.47 4 ALA B C 1
ATOM 1393 O O . ALA B 1 4 ? 11.766 -11.281 -23.734 1 36.47 4 ALA B O 1
ATOM 1394 N N . LEU B 1 5 ? 11.047 -10.477 -25.641 1 39.72 5 LEU B N 1
ATOM 1395 C CA . LEU B 1 5 ? 10.117 -9.531 -25.031 1 39.72 5 LEU B CA 1
ATOM 1396 C C . LEU B 1 5 ? 8.828 -10.234 -24.609 1 39.72 5 LEU B C 1
ATOM 1398 O O . LEU B 1 5 ? 7.797 -9.594 -24.422 1 39.72 5 LEU B O 1
ATOM 1402 N N . ALA B 1 6 ? 8.578 -11.438 -25 1 46 6 ALA B N 1
ATOM 1403 C CA . ALA B 1 6 ? 7.656 -12.555 -24.781 1 46 6 ALA B CA 1
ATOM 1404 C C . ALA B 1 6 ? 7.16 -12.586 -23.344 1 46 6 ALA B C 1
ATOM 1406 O O . ALA B 1 6 ? 6.516 -13.555 -22.922 1 46 6 ALA B O 1
ATOM 1407 N N . PRO B 1 7 ? 7.902 -11.781 -22.344 1 53.88 7 PRO B N 1
ATOM 1408 C CA . PRO B 1 7 ? 7.906 -12.078 -20.906 1 53.88 7 PRO B CA 1
ATOM 1409 C C . PRO B 1 7 ? 6.594 -11.695 -20.219 1 53.88 7 PRO B C 1
ATOM 1411 O O . PRO B 1 7 ? 6.219 -12.297 -19.219 1 53.88 7 PRO B O 1
ATOM 1414 N N . PHE B 1 8 ? 6.09 -10.523 -20.812 1 65.38 8 PHE B N 1
ATOM 1415 C CA . PHE B 1 8 ? 4.797 -10.203 -20.219 1 65.38 8 PHE B CA 1
ATOM 1416 C C . PHE B 1 8 ? 3.707 -11.117 -20.766 1 65.38 8 PHE B C 1
ATOM 1418 O O . PHE B 1 8 ? 3.324 -11.008 -21.938 1 65.38 8 PHE B O 1
ATOM 1425 N N . THR B 1 9 ? 3.459 -12.102 -20.094 1 85.56 9 THR B N 1
ATOM 1426 C CA . THR B 1 9 ? 2.395 -13.055 -20.391 1 85.56 9 THR B CA 1
ATOM 1427 C C . THR B 1 9 ? 1.104 -12.656 -19.688 1 85.56 9 THR B C 1
ATOM 1429 O O . THR B 1 9 ? 1.128 -11.883 -18.734 1 85.56 9 THR B O 1
ATOM 1432 N N . LEU B 1 10 ? 0.011 -12.984 -20.234 1 91 10 LEU B N 1
ATOM 1433 C CA . LEU B 1 10 ? -1.275 -12.758 -19.594 1 91 10 LEU B CA 1
ATOM 1434 C C . LEU B 1 10 ? -1.295 -13.367 -18.203 1 91 10 LEU B C 1
ATOM 1436 O O . LEU B 1 10 ? -1.93 -12.836 -17.281 1 91 10 LEU B O 1
ATOM 1440 N N . LYS B 1 11 ? -0.582 -14.438 -18.078 1 92.56 11 LYS B N 1
ATOM 1441 C CA . LYS B 1 11 ? -0.439 -15.023 -16.75 1 92.56 11 LYS B CA 1
ATOM 1442 C C . LYS B 1 11 ? 0.329 -14.086 -15.812 1 92.56 11 LYS B C 1
ATOM 1444 O O . LYS B 1 11 ? -0.024 -13.945 -14.641 1 92.56 11 LYS B O 1
ATOM 1449 N N . GLY B 1 12 ? 1.396 -13.539 -16.375 1 95 12 GLY B N 1
ATOM 1450 C CA . GLY B 1 12 ? 2.139 -12.555 -15.609 1 95 12 GLY B CA 1
ATOM 1451 C C . GLY B 1 12 ? 1.311 -11.336 -15.242 1 95 12 GLY B C 1
ATOM 1452 O O . GLY B 1 12 ? 1.39 -10.836 -14.117 1 95 12 GLY B O 1
ATOM 1453 N N . PHE B 1 13 ? 0.542 -10.906 -16.25 1 96.5 13 PHE B N 1
ATOM 1454 C CA . PHE B 1 13 ? -0.336 -9.766 -16 1 96.5 13 PHE B CA 1
ATOM 1455 C C . PHE B 1 13 ? -1.332 -10.086 -14.891 1 96.5 13 PHE B C 1
ATOM 1457 O O . PHE B 1 13 ? -1.561 -9.258 -14 1 96.5 13 PHE B O 1
ATOM 1464 N N . TYR B 1 14 ? -1.877 -11.25 -14.883 1 96.56 14 TYR B N 1
ATOM 1465 C CA . TYR B 1 14 ? -2.812 -11.711 -13.867 1 96.56 14 TYR B CA 1
ATOM 1466 C C . TYR B 1 14 ? -2.158 -11.711 -12.492 1 96.56 14 TYR B C 1
ATOM 1468 O O . TYR B 1 14 ? -2.711 -11.172 -11.531 1 96.56 14 TYR B O 1
ATOM 1476 N N . LEU B 1 15 ? -1.018 -12.195 -12.445 1 96.69 15 LEU B N 1
ATOM 1477 C CA . LEU B 1 15 ? -0.319 -12.312 -11.164 1 96.69 15 LEU B CA 1
ATOM 1478 C C . LEU B 1 15 ? 0.081 -10.938 -10.641 1 96.69 15 LEU B C 1
ATOM 1480 O O . LEU B 1 15 ? -0.103 -10.648 -9.453 1 96.69 15 LEU B O 1
ATOM 1484 N N . LEU B 1 16 ? 0.574 -10.133 -11.516 1 98.19 16 LEU B N 1
ATOM 1485 C CA . LEU B 1 16 ? 0.998 -8.797 -11.109 1 98.19 16 LEU B CA 1
ATOM 1486 C C . LEU B 1 16 ? -0.194 -7.969 -10.641 1 98.19 16 LEU B C 1
ATOM 1488 O O . LEU B 1 16 ? -0.093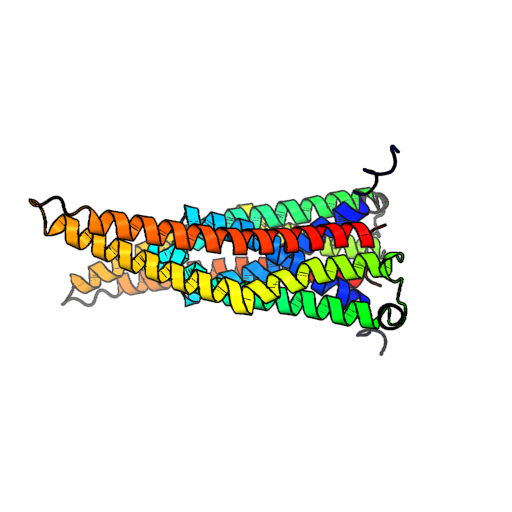 -7.227 -9.664 1 98.19 16 LEU B O 1
ATOM 1492 N N . THR B 1 17 ? -1.245 -8.078 -11.336 1 98.44 17 THR B N 1
ATOM 1493 C CA . THR B 1 17 ? -2.441 -7.328 -10.969 1 98.44 17 THR B CA 1
ATOM 1494 C C . THR B 1 17 ? -2.992 -7.809 -9.625 1 98.44 17 THR B C 1
ATOM 1496 O O . THR B 1 17 ? -3.33 -7 -8.766 1 98.44 17 THR B O 1
ATOM 1499 N N . TRP B 1 18 ? -3.027 -9.109 -9.453 1 98.75 18 TRP B N 1
ATOM 1500 C CA . TRP B 1 18 ? -3.494 -9.672 -8.195 1 98.75 18 TRP B CA 1
ATOM 1501 C C . TRP B 1 18 ? -2.594 -9.234 -7.039 1 98.75 18 TRP B C 1
ATOM 1503 O O . TRP B 1 18 ? -3.08 -8.758 -6.012 1 98.75 18 TRP B O 1
ATOM 1513 N N . GLY B 1 19 ? -1.318 -9.383 -7.176 1 98.81 19 GLY B N 1
ATOM 1514 C CA . GLY B 1 19 ? -0.386 -9.023 -6.121 1 98.81 19 GLY B CA 1
ATOM 1515 C C . GLY B 1 19 ? -0.435 -7.551 -5.758 1 98.81 19 GLY B C 1
ATOM 1516 O O . GLY B 1 19 ? -0.391 -7.195 -4.578 1 98.81 19 GLY B O 1
ATOM 1517 N N . THR B 1 20 ? -0.531 -6.738 -6.793 1 98.94 20 THR B N 1
ATOM 1518 C CA . THR B 1 20 ? -0.626 -5.305 -6.547 1 98.94 20 THR B CA 1
ATOM 1519 C C . THR B 1 20 ? -1.903 -4.969 -5.781 1 98.94 20 THR B C 1
ATOM 1521 O O . THR B 1 20 ? -1.881 -4.172 -4.844 1 98.94 20 THR B O 1
ATOM 1524 N N . ALA B 1 21 ? -2.984 -5.598 -6.148 1 98.94 21 ALA B N 1
ATOM 1525 C CA . ALA B 1 21 ? -4.25 -5.348 -5.461 1 98.94 21 ALA B CA 1
ATOM 1526 C C . ALA B 1 21 ? -4.18 -5.797 -4.004 1 98.94 21 ALA B C 1
ATOM 1528 O O . ALA B 1 21 ? -4.609 -5.074 -3.104 1 98.94 21 ALA B O 1
ATOM 1529 N N . LEU B 1 22 ? -3.654 -6.984 -3.781 1 98.94 22 LEU B N 1
ATOM 1530 C CA . LEU B 1 22 ? -3.553 -7.527 -2.43 1 98.94 22 LEU B CA 1
ATOM 1531 C C . LEU B 1 22 ? -2.688 -6.633 -1.549 1 98.94 22 LEU B C 1
ATOM 1533 O O . LEU B 1 22 ? -3.105 -6.242 -0.455 1 98.94 22 LEU B O 1
ATOM 1537 N N . GLY B 1 23 ? -1.501 -6.305 -2.02 1 98.94 23 GLY B N 1
ATOM 1538 C CA . GLY B 1 23 ? -0.595 -5.496 -1.221 1 98.94 23 GLY B CA 1
ATOM 1539 C C . GLY B 1 23 ? -1.09 -4.078 -1.014 1 98.94 23 GLY B C 1
ATOM 1540 O O . GLY B 1 23 ? -0.846 -3.477 0.035 1 98.94 23 GLY B O 1
ATOM 1541 N N . THR B 1 24 ? -1.717 -3.547 -2.059 1 98.94 24 THR B N 1
ATOM 1542 C CA . T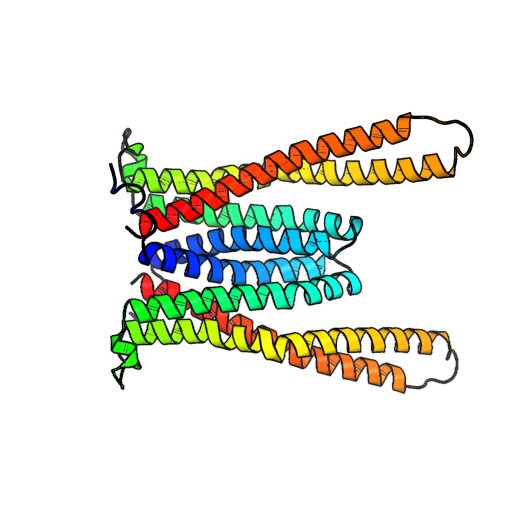HR B 1 24 ? -2.35 -2.24 -1.913 1 98.94 24 THR B CA 1
ATOM 1543 C C . THR B 1 24 ? -3.355 -2.252 -0.766 1 98.94 24 THR B C 1
ATOM 1545 O O . THR B 1 24 ? -3.367 -1.341 0.065 1 98.94 24 THR B O 1
ATOM 1548 N N . ASN B 1 25 ? -4.168 -3.26 -0.705 1 98.94 25 ASN B N 1
ATOM 1549 C CA . ASN B 1 25 ? -5.152 -3.393 0.362 1 98.94 25 ASN B CA 1
ATOM 1550 C C . ASN B 1 25 ? -4.484 -3.512 1.729 1 98.94 25 ASN B C 1
ATOM 1552 O O . ASN B 1 25 ? -4.852 -2.803 2.668 1 98.94 25 ASN B O 1
ATOM 1556 N N . ALA B 1 26 ? -3.506 -4.328 1.828 1 98.88 26 ALA B N 1
ATOM 1557 C CA . ALA B 1 26 ? -2.82 -4.57 3.096 1 98.88 26 ALA B CA 1
ATOM 1558 C C . ALA B 1 26 ? -2.1 -3.312 3.576 1 98.88 26 ALA B C 1
ATOM 1560 O O . ALA B 1 26 ? -2.219 -2.928 4.742 1 98.88 26 ALA B O 1
ATOM 1561 N N . TRP B 1 27 ? -1.393 -2.695 2.676 1 98.81 27 TRP B N 1
ATOM 1562 C CA . TRP B 1 27 ? -0.613 -1.532 3.088 1 98.81 27 TRP B CA 1
ATOM 1563 C C . TRP B 1 27 ? -1.521 -0.339 3.367 1 98.81 27 TRP B C 1
ATOM 1565 O O . TRP B 1 27 ? -1.229 0.479 4.242 1 98.81 27 TRP B O 1
ATOM 1575 N N . HIS B 1 28 ? -2.578 -0.229 2.639 1 98.81 28 HIS B N 1
ATOM 1576 C CA . HIS B 1 28 ? -3.525 0.843 2.926 1 98.81 28 HIS B CA 1
ATOM 1577 C C . HIS B 1 28 ? -4.043 0.753 4.355 1 98.81 28 HIS B C 1
ATOM 1579 O O . HIS B 1 28 ? -4.191 1.773 5.031 1 98.81 28 HIS B O 1
ATOM 1585 N N . LEU B 1 29 ? -4.305 -0.478 4.781 1 98.38 29 LEU B N 1
ATOM 1586 C CA . LEU B 1 29 ? -4.766 -0.665 6.152 1 98.38 29 LEU B CA 1
ATOM 1587 C C . LEU B 1 29 ? -3.707 -0.211 7.148 1 98.38 29 LEU B C 1
ATOM 1589 O O . LEU B 1 29 ? -4.012 0.512 8.102 1 98.38 29 LEU B O 1
ATOM 1593 N N . VAL B 1 30 ? -2.496 -0.522 6.891 1 98.38 30 VAL B N 1
ATOM 1594 C CA . VAL B 1 30 ? -1.405 -0.204 7.805 1 98.38 30 VAL B CA 1
ATOM 1595 C C . VAL B 1 30 ? -1.1 1.291 7.746 1 98.38 30 VAL B C 1
ATOM 1597 O O . VAL B 1 30 ? -0.999 1.952 8.781 1 98.38 30 VAL B O 1
ATOM 1600 N N . SER B 1 31 ? -0.962 1.812 6.555 1 98.44 31 SER B N 1
ATOM 1601 C CA . SER B 1 31 ? -0.555 3.203 6.387 1 98.44 31 SER B CA 1
ATOM 1602 C C . SER B 1 31 ? -1.642 4.16 6.867 1 98.44 31 SER B C 1
ATOM 1604 O O . SER B 1 31 ? -1.344 5.242 7.379 1 98.44 31 SER B O 1
ATOM 1606 N N . SER B 1 32 ? -2.887 3.75 6.691 1 98.31 32 SER B N 1
ATOM 1607 C CA . SER B 1 32 ? -3.982 4.578 7.188 1 98.31 32 SER B CA 1
ATOM 1608 C C . SER B 1 32 ? -3.975 4.652 8.711 1 98.31 32 SER B C 1
ATOM 1610 O O . SER B 1 32 ? -4.211 5.715 9.289 1 98.31 32 SER B O 1
ATOM 1612 N N . HIS B 1 33 ? -3.764 3.531 9.32 1 98.06 33 HIS B N 1
ATOM 1613 C CA . HIS B 1 33 ? -3.68 3.533 10.781 1 98.06 33 HIS B CA 1
ATOM 1614 C C . HIS B 1 33 ? -2.494 4.363 11.258 1 98.06 33 HIS B C 1
ATOM 1616 O O . HIS B 1 33 ? -2.605 5.102 12.242 1 98.06 33 HIS B O 1
ATOM 1622 N N . LYS B 1 34 ? -1.387 4.254 10.562 1 98.38 34 LYS B N 1
ATOM 1623 C CA . LYS B 1 34 ? -0.212 5.035 10.93 1 98.38 34 LYS B CA 1
ATOM 1624 C C . LYS B 1 34 ? -0.481 6.531 10.781 1 98.38 34 LYS B C 1
ATOM 1626 O O . LYS B 1 34 ? -0.053 7.332 11.617 1 98.38 34 LYS B O 1
ATOM 1631 N N . ALA B 1 35 ? -1.141 6.91 9.75 1 98.69 35 ALA B N 1
ATOM 1632 C CA . ALA B 1 35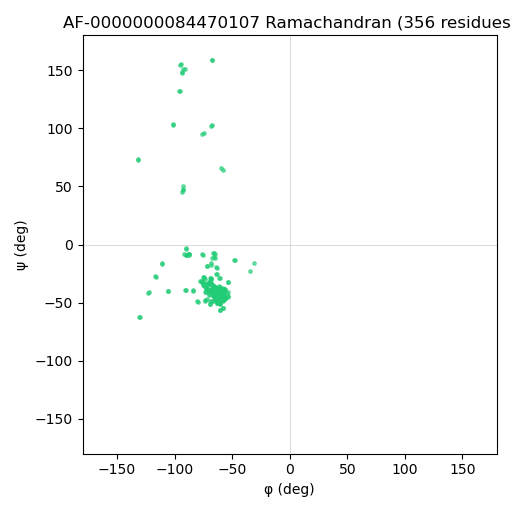 ? -1.502 8.312 9.555 1 98.69 35 ALA B CA 1
ATOM 1633 C C . ALA B 1 35 ? -2.416 8.805 10.672 1 98.69 35 ALA B C 1
ATOM 1635 O O . ALA B 1 35 ? -2.256 9.922 11.164 1 98.69 35 ALA B O 1
ATOM 1636 N N . TYR B 1 36 ? -3.281 7.965 11.07 1 98.31 36 TYR B N 1
ATOM 1637 C CA . TYR B 1 36 ? -4.238 8.297 12.117 1 98.31 36 TYR B CA 1
ATOM 1638 C C . TYR B 1 36 ? -3.527 8.594 13.438 1 98.31 36 TYR B C 1
ATOM 1640 O O . TYR B 1 36 ? -3.908 9.516 14.164 1 98.31 36 TYR B O 1
ATOM 1648 N N . THR B 1 37 ? -2.5 7.836 13.719 1 98.31 37 THR B N 1
ATOM 1649 C CA . THR B 1 37 ? -1.836 7.98 15.016 1 98.31 37 THR B CA 1
ATOM 1650 C C . THR B 1 37 ? -0.745 9.047 14.938 1 98.31 37 THR B C 1
ATOM 1652 O O . THR B 1 37 ? -0.172 9.422 15.961 1 98.31 37 THR B O 1
ATOM 1655 N N . THR B 1 38 ? -0.454 9.523 13.805 1 98.56 38 THR B N 1
ATOM 1656 C CA . THR B 1 38 ? 0.655 10.453 13.641 1 98.56 38 THR B CA 1
ATOM 1657 C C . THR B 1 38 ? 0.14 11.875 13.43 1 98.56 38 THR B C 1
ATOM 1659 O O . THR B 1 38 ? 0.689 12.828 13.984 1 98.56 38 THR B O 1
ATOM 1662 N N . LEU B 1 39 ? -0.913 12.047 12.68 1 98.44 39 LEU B N 1
ATOM 1663 C CA . LEU B 1 39 ? -1.405 13.359 12.289 1 98.44 39 LEU B CA 1
ATOM 1664 C C . LEU B 1 39 ? -2.506 13.828 13.242 1 98.44 39 LEU B C 1
ATOM 1666 O O . LEU B 1 39 ? -3.182 13.008 13.867 1 98.44 39 LEU B O 1
ATOM 1670 N N . ASP B 1 40 ? -2.633 15.141 13.305 1 96.81 40 ASP B N 1
ATOM 1671 C CA . ASP B 1 40 ? -3.822 15.672 13.969 1 96.81 40 ASP B CA 1
ATOM 1672 C C . ASP B 1 40 ? -5.082 15.352 13.172 1 96.81 40 ASP B C 1
ATOM 1674 O O . ASP B 1 40 ? -5.012 15.062 11.969 1 96.81 40 ASP B O 1
ATOM 1678 N N . ARG B 1 41 ? -6.125 15.375 13.773 1 94.69 41 ARG B N 1
ATOM 1679 C CA . ARG B 1 41 ? -7.395 14.914 13.219 1 94.69 41 ARG B CA 1
ATOM 1680 C C . ARG B 1 41 ? -7.727 15.641 11.922 1 94.69 41 ARG B C 1
ATOM 1682 O O . ARG B 1 41 ? -8.219 15.031 10.969 1 94.69 41 ARG B O 1
ATOM 1689 N N . GLU B 1 42 ? -7.586 16.875 11.906 1 94.31 42 GLU B N 1
ATOM 1690 C CA . GLU B 1 42 ? -7.93 17.656 10.719 1 94.31 42 GLU B CA 1
ATOM 1691 C C . GLU B 1 42 ? -7.066 17.266 9.523 1 94.31 42 GLU B C 1
ATOM 1693 O O . GLU B 1 42 ? -7.582 17.016 8.438 1 94.31 42 GLU B O 1
ATOM 1698 N N . SER B 1 43 ? -5.723 17.203 9.773 1 97.06 43 SER B N 1
ATOM 1699 C CA . SER B 1 43 ? -4.801 16.797 8.719 1 97.06 43 SER B CA 1
ATOM 1700 C C . SER B 1 43 ? -5.074 15.375 8.25 1 97.06 43 SER B C 1
ATOM 1702 O O . SER B 1 43 ? -5.035 15.086 7.055 1 97.06 43 SER B O 1
ATOM 1704 N N . PHE B 1 44 ? -5.32 14.57 9.234 1 98.06 44 PHE B N 1
ATOM 1705 C CA . PHE B 1 44 ? -5.629 13.188 8.906 1 98.06 44 PHE B CA 1
ATOM 1706 C C . PHE B 1 44 ? -6.879 13.109 8.031 1 98.06 44 PHE B C 1
ATOM 1708 O O . PHE B 1 44 ? -6.895 12.398 7.023 1 98.06 44 PHE B O 1
ATOM 1715 N N . SER B 1 45 ? -7.918 13.75 8.422 1 97.31 45 SER B N 1
ATOM 1716 C CA . SER B 1 45 ? -9.18 13.695 7.688 1 97.31 45 SER B CA 1
ATOM 1717 C C . SER B 1 45 ? -9.016 14.25 6.273 1 97.31 45 SER B C 1
ATOM 1719 O O . SER B 1 45 ? -9.57 13.695 5.32 1 97.31 45 SER B O 1
ATOM 1721 N N . HIS B 1 46 ? -8.305 15.305 6.238 1 97.56 46 HIS B N 1
ATOM 1722 C CA . HIS B 1 46 ? -8.047 15.898 4.93 1 97.56 46 HIS B CA 1
ATOM 1723 C C . HIS B 1 46 ? -7.293 14.93 4.027 1 97.56 46 HIS B C 1
ATOM 1725 O O . HIS B 1 46 ? -7.609 14.797 2.842 1 97.56 46 HIS B O 1
ATOM 1731 N N . LEU B 1 47 ? -6.293 14.266 4.527 1 98.44 47 LEU B N 1
ATOM 1732 C CA . LEU B 1 47 ? -5.543 13.266 3.777 1 98.44 47 LEU B CA 1
ATOM 1733 C C . LEU B 1 47 ? -6.445 12.117 3.355 1 98.44 47 LEU B C 1
ATOM 1735 O O . LEU B 1 47 ? -6.406 11.68 2.203 1 98.44 47 LEU B O 1
ATOM 1739 N N . GLN B 1 48 ? -7.27 11.625 4.301 1 97.81 48 GLN B N 1
ATOM 1740 C CA . GLN B 1 48 ? -8.117 10.477 4.004 1 97.81 48 GLN B CA 1
ATOM 1741 C C . GLN B 1 48 ? -9.133 10.805 2.924 1 97.81 48 GLN B C 1
ATOM 1743 O O . GLN B 1 48 ? -9.461 9.961 2.088 1 97.81 48 GLN B O 1
ATOM 1748 N N . ALA B 1 49 ? -9.664 12.008 2.953 1 98.25 49 ALA B N 1
ATOM 1749 C CA . ALA B 1 49 ? -10.617 12.422 1.922 1 98.25 49 ALA B CA 1
ATOM 1750 C C . ALA B 1 49 ? -9.969 12.391 0.54 1 98.25 49 ALA B C 1
ATOM 1752 O O . ALA B 1 49 ? -10.633 12.07 -0.452 1 98.25 49 ALA B O 1
ATOM 1753 N N . SER B 1 50 ? -8.758 12.727 0.503 1 98 50 SER B N 1
ATOM 1754 C CA . SER B 1 50 ? -8.031 12.719 -0.761 1 98 50 SER B CA 1
ATOM 1755 C C . SER B 1 50 ? -7.637 11.297 -1.158 1 98 50 SER B C 1
ATOM 1757 O O . SER B 1 50 ? -7.574 10.977 -2.346 1 98 50 SER B O 1
ATOM 1759 N N . MET B 1 51 ? -7.375 10.414 -0.225 1 98.25 51 MET B N 1
ATOM 1760 C CA . MET B 1 51 ? -6.879 9.055 -0.436 1 98.25 51 MET B CA 1
ATOM 1761 C C . MET B 1 51 ? -8 8.133 -0.903 1 98.25 51 MET B C 1
ATOM 1763 O O . MET B 1 51 ? -7.762 7.207 -1.687 1 98.25 51 MET B O 1
ATOM 1767 N N . HIS B 1 52 ? -9.203 8.43 -0.438 1 97.94 52 HIS B N 1
ATOM 1768 C CA . HIS B 1 52 ? -10.312 7.512 -0.642 1 97.94 52 HIS B CA 1
ATOM 1769 C C . HIS B 1 52 ? -10.547 7.25 -2.127 1 97.94 52 HIS B C 1
ATOM 1771 O O . HIS B 1 52 ? -10.531 6.102 -2.572 1 97.94 52 HIS B O 1
ATOM 1777 N N . PRO B 1 53 ? -10.727 8.273 -2.906 1 98.44 53 PRO B N 1
ATOM 1778 C CA . PRO B 1 53 ? -10.984 7.988 -4.32 1 98.44 53 PRO B CA 1
ATOM 1779 C C . PRO B 1 53 ? -9.789 7.34 -5.02 1 98.44 53 PRO B C 1
ATOM 1781 O O . PRO B 1 53 ? -9.969 6.504 -5.906 1 98.44 53 PRO B O 1
ATOM 1784 N N . ALA B 1 54 ? -8.609 7.715 -4.688 1 98.69 54 ALA B N 1
ATOM 1785 C CA . ALA B 1 54 ? -7.418 7.129 -5.289 1 98.69 54 ALA B CA 1
ATOM 1786 C C . ALA B 1 54 ? -7.301 5.645 -4.957 1 98.69 54 ALA B C 1
ATOM 1788 O O . ALA B 1 54 ? -7.027 4.824 -5.836 1 98.69 54 ALA B O 1
ATOM 1789 N N . TYR B 1 55 ? -7.504 5.34 -3.705 1 98.88 55 TYR B N 1
ATOM 1790 C CA . TYR B 1 55 ? -7.352 3.963 -3.252 1 98.88 55 TYR B CA 1
ATOM 1791 C C . TYR B 1 55 ? -8.453 3.076 -3.822 1 98.88 55 TYR B C 1
ATOM 1793 O O . TYR B 1 55 ? -8.172 2.033 -4.418 1 98.88 55 TYR B O 1
ATOM 1801 N N . PHE B 1 56 ? -9.68 3.49 -3.664 1 98.94 56 PHE B N 1
ATOM 1802 C CA . PHE B 1 56 ? -10.781 2.643 -4.098 1 98.94 56 PHE B CA 1
ATOM 1803 C C . PHE B 1 56 ? -10.852 2.58 -5.621 1 98.94 56 PHE B C 1
ATOM 1805 O O . PHE B 1 56 ? -11.227 1.552 -6.188 1 98.94 56 PHE B O 1
ATOM 1812 N N . GLY B 1 57 ? -10.492 3.678 -6.242 1 98.88 57 GLY B N 1
ATOM 1813 C CA . GLY B 1 57 ? -10.367 3.615 -7.688 1 98.88 57 GLY B CA 1
ATOM 1814 C C . GLY B 1 57 ? -9.312 2.631 -8.156 1 98.88 57 GLY B C 1
ATOM 1815 O O . GLY B 1 57 ? -9.57 1.807 -9.031 1 98.88 57 GLY B O 1
ATOM 1816 N N . THR B 1 58 ? -8.148 2.727 -7.602 1 98.88 58 THR B N 1
ATOM 1817 C CA . THR B 1 58 ? -7.047 1.831 -7.941 1 98.88 58 THR B CA 1
ATOM 1818 C C . THR B 1 58 ? -7.434 0.377 -7.688 1 98.88 58 THR B C 1
ATOM 1820 O O . THR B 1 58 ? -7.23 -0.485 -8.547 1 98.88 58 THR B O 1
ATOM 1823 N N . SER B 1 59 ? -8 0.128 -6.535 1 98.94 59 SER B N 1
ATOM 1824 C CA . SER B 1 59 ? -8.391 -1.229 -6.168 1 98.94 59 SER B CA 1
ATOM 1825 C C . SER B 1 59 ? -9.453 -1.772 -7.117 1 98.94 59 SER B C 1
ATOM 1827 O O . SER B 1 59 ? -9.406 -2.939 -7.512 1 98.94 59 SER B O 1
ATOM 1829 N N . THR B 1 60 ? -10.422 -0.938 -7.461 1 98.94 60 THR B N 1
ATOM 1830 C CA . THR B 1 60 ? -11.477 -1.334 -8.383 1 98.94 60 THR B CA 1
ATOM 1831 C C . THR B 1 60 ? -10.891 -1.659 -9.758 1 98.94 60 THR B C 1
ATOM 1833 O O . THR B 1 60 ? -11.234 -2.682 -10.359 1 98.94 60 THR B O 1
ATOM 1836 N N . LEU B 1 61 ? -10.016 -0.825 -10.25 1 98.88 61 LEU B N 1
ATOM 1837 C CA . LEU B 1 61 ? -9.438 -1.033 -11.57 1 98.88 61 LEU B CA 1
ATOM 1838 C C . LEU B 1 61 ? -8.57 -2.293 -11.586 1 98.88 61 LEU B C 1
ATOM 1840 O O . LEU B 1 61 ? -8.617 -3.064 -12.547 1 98.88 61 LEU B O 1
ATOM 1844 N N . LEU B 1 62 ? -7.797 -2.486 -10.57 1 98.94 62 LEU B N 1
ATOM 1845 C CA . LEU B 1 62 ? -6.949 -3.67 -10.492 1 98.94 62 LEU B CA 1
ATOM 1846 C C . LEU B 1 62 ? -7.793 -4.938 -10.422 1 98.94 62 LEU B C 1
ATOM 1848 O O . LEU B 1 62 ? -7.543 -5.895 -11.164 1 98.94 62 LEU B O 1
ATOM 1852 N N . SER B 1 63 ? -8.758 -4.938 -9.547 1 98.88 63 SER B N 1
ATOM 1853 C CA . SER B 1 63 ? -9.594 -6.129 -9.414 1 98.88 63 SER B CA 1
ATOM 1854 C C . SER B 1 63 ? -10.477 -6.316 -10.648 1 98.88 63 SER B C 1
ATOM 1856 O O . SER B 1 63 ? -10.789 -7.449 -11.023 1 98.88 63 SER B O 1
ATOM 1858 N N . GLY B 1 64 ? -10.875 -5.238 -11.281 1 98.88 64 GLY B N 1
ATOM 1859 C CA . GLY B 1 64 ? -11.57 -5.34 -12.555 1 98.88 64 GLY B CA 1
ATOM 1860 C C . GLY B 1 64 ? -10.727 -5.957 -13.648 1 98.88 64 GLY B C 1
ATOM 1861 O O . GLY B 1 64 ? -11.211 -6.781 -14.43 1 98.88 64 GLY B O 1
ATOM 1862 N N . ALA B 1 65 ? -9.492 -5.488 -13.742 1 98.69 65 ALA B N 1
ATOM 1863 C CA . ALA B 1 65 ? -8.562 -6.086 -14.695 1 98.69 65 ALA B CA 1
ATOM 1864 C C . ALA B 1 65 ? -8.367 -7.574 -14.414 1 98.69 65 ALA B C 1
ATOM 1866 O O . ALA B 1 65 ? -8.266 -8.375 -15.344 1 98.69 65 ALA B O 1
ATOM 1867 N N . LEU B 1 66 ? -8.328 -7.938 -13.148 1 98.25 66 LEU B N 1
ATOM 1868 C CA . LEU B 1 66 ? -8.227 -9.336 -12.742 1 98.25 66 LEU B CA 1
ATOM 1869 C C . LEU B 1 66 ? -9.422 -10.133 -13.242 1 98.25 66 LEU B C 1
ATOM 1871 O O . LEU B 1 66 ? -9.266 -11.234 -13.773 1 98.25 66 LEU B O 1
ATOM 1875 N N . LEU B 1 67 ? -10.562 -9.578 -13.047 1 98.06 67 LEU B N 1
ATOM 1876 C CA . LEU B 1 67 ? -11.789 -10.242 -13.492 1 98.06 67 LEU B CA 1
ATOM 1877 C C . LEU B 1 67 ? -11.781 -10.43 -15.008 1 98.06 67 LEU B C 1
ATOM 1879 O O . LEU B 1 67 ? -12.086 -11.516 -15.5 1 98.06 67 LEU B O 1
ATOM 1883 N N . ALA B 1 68 ? -11.406 -9.398 -15.734 1 97.81 68 ALA B N 1
ATOM 1884 C CA . ALA B 1 68 ? -11.367 -9.461 -17.188 1 97.81 68 ALA B CA 1
ATOM 1885 C C . ALA B 1 68 ? -10.383 -10.531 -17.656 1 97.81 68 ALA B C 1
ATOM 1887 O O . ALA B 1 68 ? -10.688 -11.312 -18.562 1 97.81 68 ALA B O 1
ATOM 1888 N N . THR B 1 69 ? -9.234 -10.57 -17.062 1 96.88 69 THR B N 1
ATOM 1889 C CA . THR B 1 69 ? -8.219 -11.539 -17.438 1 96.88 69 THR B CA 1
ATOM 1890 C C . THR B 1 69 ? -8.672 -12.961 -17.094 1 96.88 69 THR B C 1
ATOM 1892 O O . THR B 1 69 ? -8.461 -13.891 -17.875 1 96.88 69 THR B O 1
ATOM 1895 N N . HIS B 1 70 ? -9.273 -13.109 -15.945 1 95.69 70 HIS B N 1
ATOM 1896 C CA . HIS B 1 70 ? -9.773 -14.422 -15.523 1 95.69 70 HIS B CA 1
ATOM 1897 C C . HIS B 1 70 ? -10.828 -14.945 -16.5 1 95.69 70 HIS B C 1
ATOM 1899 O O . HIS B 1 70 ? -10.797 -16.125 -16.875 1 95.69 70 HIS B O 1
ATOM 1905 N N . LEU B 1 71 ? -11.695 -14.078 -16.891 1 94.75 71 LEU B N 1
ATOM 1906 C CA . LEU B 1 71 ? -12.75 -14.477 -17.812 1 94.75 71 LEU B CA 1
ATOM 1907 C C . LEU B 1 71 ? -12.172 -14.781 -19.203 1 94.75 71 LEU B C 1
ATOM 1909 O O . LEU B 1 71 ? -12.68 -15.648 -19.906 1 94.75 71 LEU B O 1
ATOM 1913 N N . TYR B 1 72 ? -11.156 -14.039 -19.531 1 94.12 72 TYR B N 1
ATOM 1914 C CA . TYR B 1 72 ? -10.477 -14.32 -20.797 1 94.12 72 TYR B CA 1
ATOM 1915 C C . TYR B 1 72 ? -9.875 -15.727 -20.781 1 94.12 72 TYR B C 1
ATOM 1917 O O . TYR B 1 72 ? -9.953 -16.453 -21.781 1 94.12 72 TYR B O 1
ATOM 1925 N N . PHE B 1 73 ? -9.352 -16.172 -19.672 1 91.38 73 PHE B N 1
ATOM 1926 C CA . PHE B 1 73 ? -8.742 -17.484 -19.531 1 91.38 73 PHE B CA 1
ATOM 1927 C C . PHE B 1 73 ? -9.805 -18.578 -19.453 1 91.38 73 PHE B C 1
ATOM 1929 O O . PHE B 1 73 ? -9.562 -19.719 -19.844 1 91.38 73 PHE B O 1
ATOM 1936 N N . HIS B 1 74 ? -10.938 -18.172 -18.953 1 91.44 74 HIS B N 1
ATOM 1937 C CA . HIS B 1 74 ? -11.969 -19.188 -18.703 1 91.44 74 HIS B CA 1
ATOM 1938 C C . HIS B 1 74 ? -13.312 -18.75 -19.266 1 91.44 74 HIS B C 1
ATOM 1940 O O . HIS B 1 74 ? -14.266 -18.531 -18.516 1 91.44 74 HIS B O 1
ATOM 1946 N N . PRO B 1 75 ? -13.469 -18.781 -20.531 1 89.62 75 PRO B N 1
ATOM 1947 C CA . PRO B 1 75 ? -14.711 -18.297 -21.141 1 89.62 75 PRO B CA 1
ATOM 1948 C C . PRO B 1 75 ? -15.914 -19.172 -20.828 1 89.62 75 PRO B C 1
ATOM 1950 O O . PRO B 1 75 ? -17.062 -18.734 -20.969 1 89.62 75 PRO B O 1
ATOM 1953 N N . VAL B 1 76 ? -15.672 -20.344 -20.375 1 85.5 76 VAL B N 1
ATOM 1954 C CA . VAL B 1 76 ? -16.734 -21.281 -20.031 1 85.5 76 VAL B CA 1
ATOM 1955 C C . VAL B 1 76 ? -17.594 -20.688 -18.906 1 85.5 76 VAL B C 1
ATOM 1957 O O . VAL B 1 76 ? -18.781 -21 -18.812 1 85.5 76 VAL B O 1
ATOM 1960 N N . LEU B 1 77 ? -16.984 -19.875 -18.094 1 87.19 77 LEU B N 1
ATOM 1961 C CA . LEU B 1 77 ? -17.703 -19.266 -16.969 1 87.19 77 LEU B CA 1
ATOM 1962 C C . LEU B 1 77 ? -18.828 -18.375 -17.453 1 87.19 77 LEU B C 1
ATOM 1964 O O . LEU B 1 77 ? -19.781 -18.109 -16.719 1 87.19 77 LEU B O 1
ATOM 1968 N N . LEU B 1 78 ? -18.781 -17.953 -18.656 1 85.75 78 LEU B N 1
ATOM 1969 C CA . LEU B 1 78 ? -19.812 -17.078 -19.203 1 85.75 78 LEU B CA 1
ATOM 1970 C C . LEU B 1 78 ? -20.938 -17.891 -19.844 1 85.75 78 LEU B C 1
ATOM 1972 O O . LEU B 1 78 ? -22.016 -17.359 -20.125 1 85.75 78 LEU B O 1
ATOM 1976 N N . ARG B 1 79 ? -20.688 -19.234 -19.969 1 83.62 79 ARG B N 1
ATOM 1977 C CA . ARG B 1 79 ? -21.625 -20.047 -20.719 1 83.62 79 ARG B CA 1
ATOM 1978 C C . ARG B 1 79 ? -22.297 -21.094 -19.828 1 83.62 79 ARG B C 1
ATOM 1980 O O . ARG B 1 79 ? -23.406 -21.547 -20.109 1 83.62 79 ARG B O 1
ATOM 1987 N N . ARG B 1 80 ? -21.578 -21.484 -18.781 1 79 80 ARG B N 1
ATOM 1988 C CA . ARG B 1 80 ? -22.078 -22.594 -17.953 1 79 80 ARG B CA 1
ATOM 1989 C C . ARG B 1 80 ? -22.844 -22.062 -16.75 1 79 80 ARG B C 1
ATOM 1991 O O . ARG B 1 80 ? -22.344 -21.219 -16 1 79 80 ARG B O 1
ATOM 1998 N N . ALA B 1 81 ? -23.922 -22.578 -16.531 1 75.19 81 ALA B N 1
ATOM 1999 C CA . ALA B 1 81 ? -24.781 -22.172 -15.43 1 75.19 81 ALA B CA 1
ATOM 2000 C C . ALA B 1 81 ? -24.219 -22.641 -14.094 1 75.19 81 ALA B C 1
ATOM 2002 O O . ALA B 1 81 ? -24.234 -21.891 -13.109 1 75.19 81 ALA B O 1
ATOM 2003 N N . ALA B 1 82 ? -23.672 -23.859 -14.062 1 78.94 82 ALA B N 1
ATOM 2004 C CA . ALA B 1 82 ? -23.188 -24.406 -12.789 1 78.94 82 ALA B CA 1
ATOM 2005 C C . ALA B 1 82 ? -21.703 -24.094 -12.586 1 78.94 82 ALA B C 1
ATOM 2007 O O . ALA B 1 82 ? -20.953 -24.953 -12.125 1 78.94 82 ALA B O 1
ATOM 2008 N N . TRP B 1 83 ? -21.359 -22.859 -12.828 1 78.88 83 TRP B N 1
ATOM 2009 C CA . TRP B 1 83 ? -19.953 -22.469 -12.812 1 78.88 83 TRP B CA 1
ATOM 2010 C C . TRP B 1 83 ? -19.406 -22.453 -11.383 1 78.88 83 TRP B C 1
ATOM 2012 O O . TRP B 1 83 ? -18.203 -22.641 -11.172 1 78.88 83 TRP B O 1
ATOM 2022 N N . TRP B 1 84 ? -20.219 -22.406 -10.445 1 77.81 84 TRP B N 1
ATOM 2023 C CA . TRP B 1 84 ? -19.766 -22.266 -9.062 1 77.81 84 TRP B CA 1
ATOM 2024 C C . TRP B 1 84 ? -19.203 -23.594 -8.539 1 77.81 84 TRP B C 1
ATOM 2026 O O . TRP B 1 84 ? -18.531 -23.625 -7.508 1 77.81 84 TRP B O 1
ATOM 2036 N N . GLY B 1 85 ? -19.375 -24.609 -9.273 1 80.25 85 GLY B N 1
ATOM 2037 C CA . GLY B 1 85 ? -18.828 -25.906 -8.906 1 80.25 85 GLY B CA 1
ATOM 2038 C C . GLY B 1 85 ? -17.422 -26.125 -9.438 1 80.25 85 GLY B C 1
ATOM 2039 O O . GLY B 1 85 ? -16.734 -27.047 -9 1 80.25 85 GLY B O 1
ATOM 2040 N N . LEU B 1 86 ? -17.047 -25.219 -10.25 1 87.12 86 LEU B N 1
ATOM 2041 C CA . LEU B 1 86 ? -15.727 -25.328 -10.859 1 87.12 86 LEU B CA 1
ATOM 2042 C C . LEU B 1 86 ? -14.688 -24.547 -10.055 1 87.12 86 LEU B C 1
ATOM 2044 O O . LEU B 1 86 ? -15.023 -23.547 -9.422 1 87.12 86 LEU B O 1
ATOM 2048 N N . GLU B 1 87 ? -13.453 -25.078 -10.062 1 89.44 87 GLU B N 1
ATOM 2049 C CA . GLU B 1 87 ? -12.352 -24.375 -9.422 1 89.44 87 GLU B CA 1
ATOM 2050 C C . GLU B 1 87 ? -12.227 -22.953 -9.945 1 89.44 87 GLU B C 1
ATOM 2052 O O . GLU B 1 87 ? -12.062 -22 -9.164 1 89.44 87 GLU B O 1
ATOM 2057 N N . GLU B 1 88 ? -12.328 -22.812 -11.242 1 92.19 88 GLU B N 1
ATOM 2058 C CA . GLU B 1 88 ? -12.234 -21.484 -11.844 1 92.19 88 GLU B CA 1
ATOM 2059 C C . GLU B 1 88 ? -13.438 -20.625 -11.484 1 92.19 88 GLU B C 1
ATOM 2061 O O . GLU B 1 88 ? -13.352 -19.406 -11.461 1 92.19 88 GLU B O 1
ATOM 2066 N N . GLY B 1 89 ? -14.57 -21.25 -11.258 1 94.38 89 GLY B N 1
ATOM 2067 C CA . GLY B 1 89 ? -15.742 -20.516 -10.797 1 94.38 89 GLY B CA 1
ATOM 2068 C C . GLY B 1 89 ? -15.562 -19.922 -9.414 1 94.38 89 GLY B C 1
ATOM 2069 O O . GLY B 1 89 ? -15.938 -18.781 -9.172 1 94.38 89 GLY B O 1
ATOM 2070 N N . VAL B 1 90 ? -15.016 -20.75 -8.523 1 94.25 90 VAL B N 1
ATOM 2071 C CA . VAL B 1 90 ? -14.734 -20.281 -7.168 1 94.25 90 VAL B CA 1
ATOM 2072 C C . VAL B 1 90 ? -13.75 -19.109 -7.219 1 94.25 90 VAL B C 1
ATOM 2074 O O . VAL B 1 90 ? -13.93 -18.109 -6.52 1 94.25 90 VAL B O 1
ATOM 2077 N N . GLN B 1 91 ? -12.734 -19.281 -8.047 1 96 91 GLN B N 1
ATOM 2078 C CA . GLN B 1 91 ? -11.781 -18.188 -8.227 1 96 91 GLN B CA 1
ATOM 2079 C C . GLN B 1 91 ? -12.477 -16.938 -8.742 1 96 91 GLN B C 1
ATOM 2081 O O . GLN B 1 91 ? -12.195 -15.82 -8.289 1 96 91 GLN B O 1
ATOM 2086 N N . GLY B 1 92 ? -13.359 -17.078 -9.68 1 96.19 92 GLY B N 1
ATOM 2087 C CA . GLY B 1 92 ? -14.125 -15.945 -10.18 1 96.19 92 GLY B CA 1
ATOM 2088 C C . GLY B 1 92 ? -14.945 -15.266 -9.102 1 96.19 92 GLY B C 1
ATOM 2089 O O . GLY B 1 92 ? -15.039 -14.031 -9.062 1 96.19 92 GLY B O 1
ATOM 2090 N N . LEU B 1 93 ? -15.539 -16.062 -8.227 1 96.81 93 LEU B N 1
ATOM 2091 C CA . LEU B 1 93 ? -16.328 -15.508 -7.121 1 96.81 93 LEU B CA 1
ATOM 2092 C C . LEU B 1 93 ? -15.445 -14.711 -6.168 1 96.81 93 LEU B C 1
ATOM 2094 O O . LEU B 1 93 ? -15.859 -13.672 -5.648 1 96.81 93 LEU B O 1
ATOM 2098 N N . LEU B 1 94 ? -14.297 -15.219 -5.91 1 98.25 94 LEU B N 1
ATOM 2099 C CA . LEU B 1 94 ? -13.359 -14.5 -5.051 1 98.25 94 LEU B CA 1
ATOM 2100 C C . LEU B 1 94 ? -12.945 -13.18 -5.691 1 98.25 94 LEU B C 1
ATOM 2102 O O . LEU B 1 94 ? -12.812 -12.172 -5 1 98.25 94 LEU B O 1
ATOM 2106 N N . ILE B 1 95 ? -12.742 -13.195 -7.02 1 98.75 95 ILE B N 1
ATOM 2107 C CA . ILE B 1 95 ? -12.398 -11.961 -7.711 1 98.75 95 ILE B CA 1
ATOM 2108 C C . ILE B 1 95 ? -13.57 -10.984 -7.629 1 98.75 95 ILE B C 1
ATOM 2110 O O . ILE B 1 95 ? -13.375 -9.781 -7.414 1 98.75 95 ILE B O 1
ATOM 2114 N N . LEU B 1 96 ? -14.789 -11.438 -7.77 1 98.5 96 LEU B N 1
ATOM 2115 C CA . LEU B 1 96 ? -15.961 -10.586 -7.602 1 98.5 96 LEU B CA 1
ATOM 2116 C C . LEU B 1 96 ? -16.047 -10.047 -6.18 1 98.5 96 LEU B C 1
ATOM 2118 O O . LEU B 1 96 ? -16.453 -8.898 -5.969 1 98.5 96 LEU B O 1
ATOM 2122 N N . GLY B 1 97 ? -15.688 -10.875 -5.242 1 98.81 97 GLY B N 1
ATOM 2123 C CA . GLY B 1 97 ? -15.641 -10.453 -3.852 1 98.81 97 GLY B CA 1
ATOM 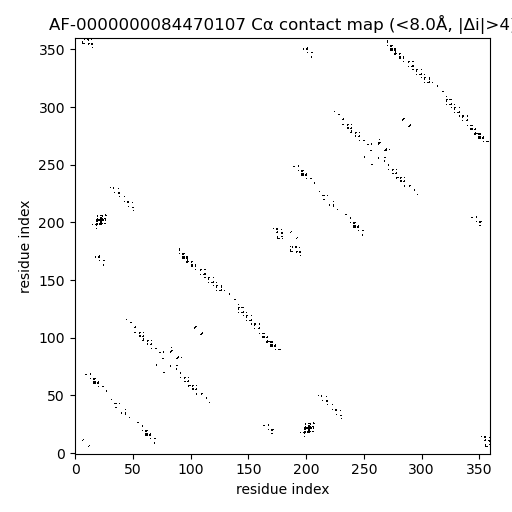2124 C C . GLY B 1 97 ? -14.609 -9.367 -3.596 1 98.81 97 GLY B C 1
ATOM 2125 O O . GLY B 1 97 ? -14.711 -8.633 -2.609 1 98.81 97 GLY B O 1
ATOM 2126 N N . ALA B 1 98 ? -13.617 -9.297 -4.406 1 98.94 98 ALA B N 1
ATOM 2127 C CA . ALA B 1 98 ? -12.633 -8.227 -4.332 1 98.94 98 ALA B CA 1
ATOM 2128 C C . ALA B 1 98 ? -13.117 -6.98 -5.074 1 98.94 98 ALA B C 1
ATOM 2130 O O . ALA B 1 98 ? -12.953 -5.859 -4.59 1 98.94 98 ALA B O 1
ATOM 2131 N N . PHE B 1 99 ? -13.742 -7.133 -6.188 1 98.94 99 PHE B N 1
ATOM 2132 C CA . PHE B 1 99 ? -14.078 -6.07 -7.129 1 98.94 99 PHE B CA 1
ATOM 2133 C C . PHE B 1 99 ? -15.32 -5.312 -6.676 1 98.94 99 PHE B C 1
ATOM 2135 O O . PHE B 1 99 ? -15.305 -4.082 -6.586 1 98.94 99 PHE B O 1
ATOM 2142 N N . VAL B 1 100 ? -16.359 -5.977 -6.344 1 98.94 100 VAL B N 1
ATOM 2143 C CA . VAL B 1 100 ? -17.672 -5.371 -6.137 1 98.94 100 VAL B CA 1
ATOM 2144 C C . VAL B 1 100 ? -17.625 -4.461 -4.906 1 98.94 100 VAL B C 1
ATOM 2146 O O . VAL B 1 100 ? -18.062 -3.309 -4.969 1 98.94 100 VAL B O 1
ATOM 2149 N N . PRO B 1 101 ? -17.094 -4.91 -3.742 1 99 101 PRO B N 1
ATOM 2150 C CA . PRO B 1 101 ? -17.031 -4.012 -2.588 1 99 101 PRO B CA 1
ATOM 2151 C C . PRO B 1 101 ? -16.25 -2.727 -2.879 1 99 101 PRO B C 1
ATOM 2153 O O . PRO B 1 101 ? -16.641 -1.648 -2.426 1 99 101 PRO B O 1
ATOM 2156 N N . GLN B 1 102 ? -15.188 -2.859 -3.648 1 98.94 102 GLN B N 1
ATOM 2157 C CA . GLN B 1 102 ? -14.367 -1.686 -3.932 1 98.94 102 GLN B CA 1
ATOM 2158 C C . GLN B 1 102 ? -15.078 -0.735 -4.891 1 98.94 102 GLN B C 1
ATOM 2160 O O . GLN B 1 102 ? -14.938 0.485 -4.785 1 98.94 102 GLN B O 1
ATOM 2165 N N . LEU B 1 103 ? -15.766 -1.31 -5.797 1 98.94 103 LEU B N 1
ATOM 2166 C CA . LEU B 1 103 ? -16.578 -0.485 -6.688 1 98.94 103 LEU B CA 1
ATOM 2167 C C . LEU B 1 103 ? -17.625 0.284 -5.898 1 98.94 103 LEU B C 1
ATOM 2169 O O . LEU B 1 103 ? -17.828 1.482 -6.117 1 98.94 103 LEU B O 1
ATOM 2173 N N . ILE B 1 104 ? -18.312 -0.372 -4.996 1 98.94 104 ILE B N 1
ATOM 2174 C CA . ILE B 1 104 ? -19.312 0.254 -4.152 1 98.94 104 ILE B CA 1
ATOM 2175 C C . ILE B 1 104 ? -18.688 1.372 -3.326 1 98.94 104 ILE B C 1
ATOM 2177 O O . ILE B 1 104 ? -19.234 2.469 -3.227 1 98.94 104 ILE B O 1
ATOM 2181 N N . ASN B 1 105 ? -17.531 1.098 -2.793 1 98.94 105 ASN B N 1
ATOM 2182 C CA . ASN B 1 105 ? -16.812 2.125 -2.043 1 98.94 105 ASN B CA 1
ATOM 2183 C C . ASN B 1 105 ? -16.422 3.299 -2.936 1 98.94 105 ASN B C 1
ATOM 2185 O O . ASN B 1 105 ? -16.484 4.453 -2.506 1 98.94 105 ASN B O 1
ATOM 2189 N N . TRP B 1 106 ? -16.062 2.996 -4.082 1 98.94 106 TRP B N 1
ATOM 2190 C CA . TRP B 1 106 ? -15.555 4.031 -4.977 1 98.94 106 TRP B CA 1
ATOM 2191 C C . TRP B 1 106 ? -16.672 4.973 -5.41 1 98.94 106 TRP B C 1
ATOM 2193 O O . TRP B 1 106 ? -16.5 6.191 -5.43 1 98.94 106 TRP B O 1
ATOM 2203 N N . VAL B 1 107 ? -17.844 4.441 -5.672 1 98.81 107 VAL B N 1
ATOM 2204 C CA . VAL B 1 107 ? -18.797 5.273 -6.406 1 98.81 107 VAL B CA 1
ATOM 2205 C C . VAL B 1 107 ? -19.953 5.656 -5.496 1 98.81 107 VAL B C 1
ATOM 2207 O O . VAL B 1 107 ? -20.734 6.562 -5.812 1 98.81 107 VAL B O 1
ATOM 2210 N N . ALA B 1 108 ? -20.109 4.969 -4.367 1 98.81 108 ALA B N 1
ATOM 2211 C CA . ALA B 1 108 ? -21.312 5.227 -3.561 1 98.81 108 ALA B CA 1
ATOM 2212 C C . ALA B 1 108 ? -20.938 5.457 -2.098 1 98.81 108 ALA B C 1
ATOM 2214 O O . ALA B 1 108 ? -21.016 6.586 -1.604 1 98.81 108 ALA B O 1
ATOM 2215 N N . VAL B 1 109 ? -20.344 4.473 -1.419 1 98.88 109 VAL B N 1
ATOM 2216 C CA . VAL B 1 109 ? -20.125 4.535 0.022 1 98.88 109 VAL B CA 1
ATOM 2217 C C . VAL B 1 109 ? -19 5.523 0.333 1 98.88 109 VAL B C 1
ATOM 2219 O O . VAL B 1 109 ? -19.094 6.312 1.276 1 98.88 109 VAL B O 1
ATOM 2222 N N . GLY B 1 110 ? -17.969 5.5 -0.477 1 98.25 110 GLY B N 1
ATOM 2223 C CA . GLY B 1 110 ? -16.828 6.387 -0.266 1 98.25 110 GLY B CA 1
ATOM 2224 C C . GLY B 1 110 ? -17.203 7.855 -0.32 1 98.25 110 GLY B C 1
ATOM 2225 O O . GLY B 1 110 ? -16.953 8.602 0.633 1 98.25 110 GLY B O 1
ATOM 2226 N N . PRO B 1 111 ? -17.781 8.305 -1.371 1 98.62 111 PRO B N 1
ATOM 2227 C CA . PRO B 1 111 ? -18.203 9.703 -1.467 1 98.62 111 PRO B CA 1
ATOM 2228 C C . PRO B 1 111 ? -19.141 10.109 -0.332 1 98.62 111 PRO B C 1
ATOM 2230 O O . PRO B 1 111 ? -19.062 11.242 0.16 1 98.62 111 PRO B O 1
ATOM 2233 N N . ARG B 1 112 ? -20.031 9.227 0.061 1 98.69 112 ARG B N 1
ATOM 2234 C CA . ARG B 1 112 ? -20.891 9.523 1.197 1 98.69 112 ARG B CA 1
ATOM 2235 C C . ARG B 1 112 ? -20.078 9.672 2.48 1 98.69 112 ARG B C 1
ATOM 2237 O O . ARG B 1 112 ? -20.359 10.562 3.291 1 98.69 112 ARG B O 1
ATOM 2244 N N . ALA B 1 113 ? -19.078 8.844 2.689 1 98.56 113 ALA B N 1
ATOM 2245 C CA . ALA B 1 113 ? -18.219 8.922 3.867 1 98.56 113 ALA B CA 1
ATOM 2246 C C . ALA B 1 113 ? -17.453 10.234 3.9 1 98.56 113 ALA B C 1
ATOM 2248 O O . ALA B 1 113 ? -17.297 10.852 4.961 1 98.56 113 ALA B O 1
ATOM 2249 N N . ILE B 1 114 ? -17.016 10.656 2.771 1 98.44 114 ILE B N 1
ATOM 2250 C CA . ILE B 1 114 ? -16.266 11.898 2.688 1 98.44 114 ILE B CA 1
ATOM 2251 C C . ILE B 1 114 ? -17.188 13.078 3.031 1 98.44 114 ILE B C 1
ATOM 2253 O O . ILE B 1 114 ? -16.781 13.984 3.762 1 98.44 114 ILE B O 1
ATOM 2257 N N . ARG B 1 115 ? -18.344 13.039 2.502 1 98.31 115 ARG B N 1
ATOM 2258 C CA . ARG B 1 115 ? -19.312 14.086 2.828 1 98.31 115 ARG B CA 1
ATOM 2259 C C . ARG B 1 115 ? -19.578 14.141 4.328 1 98.31 115 ARG B C 1
ATOM 2261 O O . ARG B 1 115 ? -19.578 15.219 4.926 1 98.31 115 ARG B O 1
ATOM 2268 N N . LEU B 1 116 ? -19.812 13.023 4.898 1 98.44 116 LEU B N 1
ATOM 2269 C CA . LEU B 1 116 ? -20.125 12.961 6.32 1 98.44 116 LEU B CA 1
ATOM 2270 C C . LEU B 1 116 ? -18.906 13.328 7.164 1 98.44 116 LEU B C 1
ATOM 2272 O O . LEU B 1 116 ? -19.062 13.875 8.266 1 98.44 116 LEU B O 1
ATOM 2276 N N . LEU B 1 117 ? -17.766 13.055 6.641 1 97.69 117 LEU B N 1
ATOM 2277 C CA . LEU B 1 117 ? -16.516 13.461 7.281 1 97.69 117 LEU B CA 1
ATOM 2278 C C . LEU B 1 117 ? -16.453 14.977 7.43 1 97.69 117 LEU B C 1
ATOM 2280 O O . LEU B 1 117 ? -16.141 15.492 8.508 1 97.69 117 LEU B O 1
ATOM 2284 N N . TYR B 1 118 ? -16.797 15.672 6.422 1 96.31 118 TYR B N 1
ATOM 2285 C CA . TYR B 1 118 ? -16.75 17.125 6.469 1 96.31 118 TYR B CA 1
ATOM 2286 C C . TYR B 1 118 ? -17.906 17.688 7.293 1 96.31 118 TYR B C 1
ATOM 2288 O O . TYR B 1 118 ? -17.766 18.703 7.961 1 96.31 118 TYR B O 1
ATOM 2296 N N . GLU B 1 119 ? -19.031 17.047 7.262 1 96.44 119 GLU B N 1
ATOM 2297 C CA . GLU B 1 119 ? -20.141 17.438 8.133 1 96.44 119 GLU B CA 1
ATOM 2298 C C . GLU B 1 119 ? -19.75 17.312 9.602 1 96.44 119 GLU B C 1
ATOM 2300 O O . GLU B 1 119 ? -20.109 18.156 10.422 1 96.44 119 GLU B O 1
ATOM 2305 N N . ARG B 1 120 ? -19.062 16.266 9.844 1 96 120 ARG B N 1
ATOM 2306 C CA . ARG B 1 120 ? -18.578 16.062 11.203 1 96 120 ARG B CA 1
ATOM 2307 C C . ARG B 1 120 ? -17.625 17.188 11.617 1 96 120 ARG B C 1
ATOM 2309 O O . ARG B 1 120 ? -17.734 17.703 12.734 1 96 120 ARG B O 1
ATOM 2316 N N . HIS B 1 121 ? -16.812 17.609 10.773 1 94.56 121 HIS B N 1
ATOM 2317 C CA . HIS B 1 121 ? -15.883 18.703 11.055 1 94.56 121 HIS B CA 1
ATOM 2318 C C . HIS B 1 121 ? -16.625 20.016 11.273 1 94.56 121 HIS B C 1
ATOM 2320 O O . HIS B 1 121 ? -16.266 20.797 12.156 1 94.56 121 HIS B O 1
ATOM 2326 N N . ARG B 1 122 ? -17.562 20.203 10.484 1 94 122 ARG B N 1
ATOM 2327 C CA . ARG B 1 122 ? -18.359 21.422 10.609 1 94 122 ARG B CA 1
ATOM 2328 C C . ARG B 1 122 ? -19.094 21.469 11.945 1 94 122 ARG B C 1
ATOM 2330 O O . ARG B 1 122 ? -19.125 22.5 12.609 1 94 122 ARG B O 1
ATOM 2337 N N . ALA B 1 123 ? -19.656 20.391 12.305 1 94.31 123 ALA B N 1
ATOM 2338 C CA . ALA B 1 123 ? -20.375 20.297 13.57 1 94.31 123 ALA B CA 1
ATOM 2339 C C . ALA B 1 123 ? -19.438 20.531 14.75 1 94.31 123 ALA B C 1
ATOM 2341 O O . ALA B 1 123 ? -19.797 21.219 15.711 1 94.31 123 ALA B O 1
ATOM 2342 N N . GLU B 1 124 ? -18.281 19.953 14.664 1 93.25 124 GLU B N 1
ATOM 2343 C CA . GLU B 1 124 ? -17.297 20.094 15.734 1 93.25 124 GLU B CA 1
ATOM 2344 C C . GLU B 1 124 ? -16.844 21.531 15.867 1 93.25 124 GLU B C 1
ATOM 2346 O O . GLU B 1 124 ? -16.672 22.031 16.984 1 93.25 124 GLU B O 1
ATOM 2351 N N . ARG B 1 125 ? -16.688 22.156 14.789 1 90.69 125 ARG B N 1
ATOM 2352 C CA . ARG B 1 125 ? -16.281 23.562 14.797 1 90.69 125 ARG B CA 1
ATOM 2353 C C . ARG B 1 125 ? -17.375 24.438 15.375 1 90.69 125 ARG B C 1
ATOM 2355 O O . ARG B 1 125 ? -17.109 25.344 16.172 1 90.69 125 ARG B O 1
ATOM 2362 N N . SER B 1 126 ? -18.547 24.156 15.016 1 88.94 126 SER B N 1
ATOM 2363 C CA . SER B 1 126 ? -19.703 24.922 15.523 1 88.94 126 SER B CA 1
ATOM 2364 C C . SER B 1 126 ? -19.891 24.688 17.016 1 88.94 126 SER B C 1
ATOM 2366 O O . SER B 1 126 ? -20.281 25.609 17.75 1 88.94 126 SER B O 1
ATOM 2368 N N . GLY B 1 127 ? -19.734 23.5 17.391 1 84.88 127 GLY B N 1
ATOM 2369 C CA . GLY B 1 127 ? -19.844 23.188 18.812 1 84.88 127 GLY B CA 1
ATOM 2370 C C . GLY B 1 127 ? -18.812 23.922 19.656 1 84.88 127 GLY B C 1
ATOM 2371 O O . GLY B 1 127 ? -19.141 24.406 20.75 1 84.88 127 GLY B O 1
ATOM 2372 N N . LYS B 1 128 ? -17.641 24.016 19.172 1 84.06 128 LYS B N 1
ATOM 2373 C CA . LYS B 1 128 ? -16.578 24.719 19.891 1 84.06 128 LYS B CA 1
ATOM 2374 C C . LYS B 1 128 ? -16.891 26.219 20.016 1 84.06 128 LYS B C 1
ATOM 2376 O O . LYS B 1 128 ? -16.656 26.812 21.062 1 84.06 128 LYS B O 1
ATOM 2381 N N . VAL B 1 129 ? -17.422 26.781 19.047 1 82.81 129 VAL B N 1
ATOM 2382 C CA . VAL B 1 129 ? -17.797 28.203 19.031 1 82.81 129 VAL B CA 1
ATOM 2383 C C . VAL B 1 129 ? -18.938 28.438 20.031 1 82.81 129 VAL B C 1
ATOM 2385 O O . VAL B 1 129 ? -18.906 29.406 20.797 1 82.81 129 VAL B O 1
ATOM 2388 N N . ALA B 1 130 ? -19.781 27.5 20.047 1 79.56 130 ALA B N 1
ATOM 2389 C CA . ALA B 1 130 ? -20.922 27.641 20.953 1 79.56 130 ALA B CA 1
ATOM 2390 C C . ALA B 1 130 ? -20.484 27.578 22.406 1 79.56 130 ALA B C 1
ATOM 2392 O O . ALA B 1 130 ? -21 28.328 23.25 1 79.56 130 ALA B O 1
ATOM 2393 N N . VAL B 1 131 ? -19.688 26.75 22.734 1 75.31 131 VAL B N 1
ATOM 2394 C CA . VAL B 1 131 ? -19.172 26.594 24.094 1 75.31 131 VAL B CA 1
ATOM 2395 C C . VAL B 1 131 ? -18.391 27.828 24.5 1 75.31 131 VAL B C 1
ATOM 2397 O O . VAL B 1 131 ? -18.5 28.297 25.641 1 75.31 131 VAL B O 1
ATOM 2400 N N . SER B 1 132 ? -17.688 28.406 23.547 1 78.81 132 SER B N 1
ATOM 2401 C CA . SER B 1 132 ? -16.875 29.594 23.844 1 78.81 132 SER B CA 1
ATOM 2402 C C . SER B 1 132 ? -17.75 30.828 24.047 1 78.81 132 SER B C 1
ATOM 2404 O O . SER B 1 132 ? -17.422 31.703 24.844 1 78.81 132 SER B O 1
ATOM 2406 N N . GLU B 1 133 ? -18.859 30.812 23.375 1 78.44 133 GLU B N 1
ATOM 2407 C CA . GLU B 1 133 ? -19.75 31.984 23.422 1 78.44 133 GLU B CA 1
ATOM 2408 C C . GLU B 1 133 ? -20.75 31.859 24.562 1 78.44 133 GLU B C 1
ATOM 2410 O O . GLU B 1 133 ? -21.297 32.875 25.016 1 78.44 133 GLU B O 1
ATOM 2415 N N . ASN B 1 134 ? -21.266 30.641 24.781 1 64.56 134 ASN B N 1
ATOM 2416 C CA . ASN B 1 134 ? -22.359 30.484 25.734 1 64.56 134 ASN B CA 1
ATOM 2417 C C . ASN B 1 134 ? -21.859 30.156 27.125 1 64.56 134 ASN B C 1
ATOM 2419 O O . ASN B 1 134 ? -22.359 29.234 27.781 1 64.56 134 ASN B O 1
ATOM 2423 N N . VAL B 1 135 ? -20.953 30.812 27.734 1 61.97 135 VAL B N 1
ATOM 2424 C CA . VAL B 1 135 ? -20.406 30.578 29.078 1 61.97 135 VAL B CA 1
ATOM 2425 C C . VAL B 1 135 ? -21.547 30.406 30.078 1 61.97 135 VAL B C 1
ATOM 2427 O O . VAL B 1 135 ? -21.344 29.875 31.172 1 61.97 135 VAL B O 1
ATOM 2430 N N . GLY B 1 136 ? -22.719 30.766 29.641 1 59.44 136 GLY B N 1
ATOM 2431 C CA . GLY B 1 136 ? -23.703 30.781 30.703 1 59.44 136 GLY B CA 1
ATOM 2432 C C . GLY B 1 136 ? -24.906 29.891 30.406 1 59.44 136 GLY B C 1
ATOM 2433 O O . GLY B 1 136 ? -25.672 29.578 31.312 1 59.44 136 GLY B O 1
ATOM 2434 N N . VAL B 1 137 ? -25.453 29.797 29.344 1 62.56 137 VAL B N 1
ATOM 2435 C CA . VAL B 1 137 ? -26.688 29.047 29.062 1 62.56 137 VAL B CA 1
ATOM 2436 C C . VAL B 1 137 ? -26.344 27.719 28.391 1 62.56 137 VAL B C 1
ATOM 2438 O O . VAL B 1 137 ? -25.578 27.688 27.406 1 62.56 137 VAL B O 1
ATOM 2441 N N . ALA B 1 138 ? -26.391 26.641 29.141 1 64.56 138 ALA B N 1
ATOM 2442 C CA . ALA B 1 138 ? -26.062 25.266 28.766 1 64.56 138 ALA B CA 1
ATOM 2443 C C . ALA B 1 138 ? -26.906 24.797 27.594 1 64.56 138 ALA B C 1
ATOM 2445 O O . ALA B 1 138 ? -28.031 24.328 27.781 1 64.56 138 ALA B O 1
ATOM 2446 N N . ASP B 1 139 ? -26.938 25.266 26.328 1 78.38 139 ASP B N 1
ATOM 2447 C CA . ASP B 1 139 ? -27.625 24.719 25.172 1 78.38 139 ASP B CA 1
ATOM 2448 C C . ASP B 1 139 ? -27 23.391 24.734 1 78.38 139 ASP B C 1
ATOM 2450 O O . ASP B 1 139 ? -25.844 23.344 24.328 1 78.38 139 ASP B O 1
ATOM 2454 N N . PRO B 1 140 ? -27.719 22.25 25.125 1 85 140 PRO B N 1
ATOM 2455 C CA . PRO B 1 140 ? -27.203 20.922 24.797 1 85 140 PRO B CA 1
ATOM 2456 C C . PRO B 1 140 ? -27.188 20.656 23.281 1 85 140 PRO B C 1
ATOM 2458 O O . PRO B 1 140 ? -26.562 19.688 22.828 1 85 140 PRO B O 1
ATOM 2461 N N . GLN B 1 141 ? -27.734 21.516 22.484 1 86.12 141 GLN B N 1
ATOM 2462 C CA . GLN B 1 141 ? -27.953 21.25 21.062 1 86.12 141 GLN B CA 1
ATOM 2463 C C . GLN B 1 141 ? -26.641 21.094 20.312 1 86.12 141 GLN B C 1
ATOM 2465 O O . GLN B 1 141 ? -26.469 20.172 19.516 1 86.12 141 GLN B O 1
ATOM 2470 N N . PRO B 1 142 ? -25.688 21.906 20.562 1 84.81 142 PRO B N 1
ATOM 2471 C CA . PRO B 1 142 ? -24.422 21.734 19.844 1 84.81 142 PRO B CA 1
ATOM 2472 C C . PRO B 1 142 ? -23.766 20.391 20.125 1 84.81 142 PRO B C 1
ATOM 2474 O O . PRO B 1 142 ? -23.25 19.75 19.203 1 84.81 142 PRO B O 1
ATOM 2477 N N . ALA B 1 143 ? -23.812 20.031 21.266 1 88.25 143 ALA B N 1
ATOM 2478 C CA . ALA B 1 143 ? -23.25 18.719 21.625 1 88.25 143 ALA B CA 1
ATOM 2479 C C . ALA B 1 143 ? -24.031 17.594 20.953 1 88.25 143 ALA B C 1
ATOM 2481 O O . ALA B 1 143 ? -23.438 16.594 20.531 1 88.25 143 ALA B O 1
ATOM 2482 N N . GLN B 1 144 ? -25.266 17.719 20.969 1 92.62 144 GLN B N 1
ATOM 2483 C CA . GLN B 1 144 ? -26.094 16.719 20.312 1 92.62 144 GLN B CA 1
ATOM 2484 C C . GLN B 1 144 ? -25.828 16.656 18.812 1 92.62 144 GLN B C 1
ATOM 2486 O O . GLN B 1 144 ? -25.812 15.57 18.234 1 92.62 144 GLN B O 1
ATOM 2491 N N . ASP B 1 145 ? -25.656 17.75 18.188 1 93.88 145 ASP B N 1
ATOM 2492 C CA . ASP B 1 145 ? -25.344 17.797 16.766 1 93.88 145 ASP B CA 1
ATOM 2493 C C . ASP B 1 145 ? -24 17.109 16.469 1 93.88 145 ASP B C 1
ATOM 2495 O O . ASP B 1 145 ? -23.891 16.375 15.484 1 93.88 145 ASP B O 1
ATOM 2499 N N . VAL B 1 146 ? -23.062 17.375 17.312 1 95.25 146 VAL B N 1
ATOM 2500 C CA . VAL B 1 146 ? -21.75 16.75 17.141 1 95.25 146 VAL B CA 1
ATOM 2501 C C . VAL B 1 146 ? -21.875 15.242 17.281 1 95.25 146 VAL B C 1
ATOM 2503 O O . VAL B 1 146 ? -21.328 14.484 16.484 1 95.25 146 VAL B O 1
ATOM 2506 N N . ALA B 1 147 ? -22.609 14.828 18.234 1 96.38 147 ALA B N 1
ATOM 2507 C CA . ALA B 1 147 ? -22.797 13.398 18.484 1 96.38 147 ALA B CA 1
ATOM 2508 C C . ALA B 1 147 ? -23.484 12.727 17.297 1 96.38 147 ALA B C 1
ATOM 2510 O O . ALA B 1 147 ? -23.125 11.617 16.906 1 96.38 147 ALA B O 1
ATOM 2511 N N . ALA B 1 148 ? -24.469 13.367 16.812 1 97.19 148 ALA B N 1
ATOM 2512 C CA . ALA B 1 148 ? -25.203 12.828 15.664 1 97.19 148 ALA B CA 1
ATOM 2513 C C . ALA B 1 148 ? -24.297 12.727 14.438 1 97.19 148 ALA B C 1
ATOM 2515 O O . ALA B 1 148 ? -24.359 11.734 13.703 1 97.19 148 ALA B O 1
ATOM 2516 N N . ALA B 1 149 ? -23.516 13.742 14.195 1 97.19 149 ALA B N 1
ATOM 2517 C CA . ALA B 1 149 ? -22.609 13.734 13.062 1 97.19 149 ALA B CA 1
ATOM 2518 C C . ALA B 1 149 ? -21.547 12.641 13.219 1 97.19 149 ALA B C 1
ATOM 2520 O O . ALA B 1 149 ? -21.203 11.961 12.25 1 97.19 149 ALA B O 1
ATOM 2521 N N . ASN B 1 150 ? -21.094 12.492 14.422 1 97.12 150 ASN B N 1
ATOM 2522 C CA . ASN B 1 150 ? -20.125 11.438 14.711 1 97.12 150 ASN B CA 1
ATOM 2523 C C . ASN B 1 150 ? -20.703 10.047 14.445 1 97.12 150 ASN B C 1
ATOM 2525 O O . ASN B 1 150 ? -20.047 9.195 13.859 1 97.12 150 ASN B O 1
ATOM 2529 N N . SER B 1 151 ? -21.875 9.898 14.898 1 98.25 151 SER B N 1
ATOM 2530 C CA . SER B 1 151 ? -22.547 8.609 14.719 1 98.25 151 SER B CA 1
ATOM 2531 C C . SER B 1 151 ? -22.797 8.32 13.242 1 98.25 151 SER B C 1
ATOM 2533 O O . SER B 1 151 ? -22.594 7.188 12.789 1 98.25 151 SER B O 1
ATOM 2535 N N . ALA B 1 152 ? -23.203 9.273 12.516 1 98.25 152 ALA B N 1
ATOM 2536 C CA . ALA B 1 152 ? -23.453 9.109 11.086 1 98.25 152 ALA B CA 1
ATOM 2537 C C . ALA B 1 152 ? -22.172 8.75 10.352 1 98.25 152 ALA B C 1
ATOM 2539 O O . ALA B 1 152 ? -22.141 7.809 9.555 1 98.25 152 ALA B O 1
ATOM 2540 N N . PHE B 1 153 ? -21.141 9.461 10.648 1 98.25 153 PHE B N 1
ATOM 2541 C CA . PHE B 1 153 ? -19.859 9.188 10.008 1 98.25 153 PHE B CA 1
ATOM 2542 C C . PHE B 1 153 ? -19.344 7.805 10.383 1 98.25 153 PHE B C 1
ATOM 2544 O O . PHE B 1 153 ? -18.922 7.039 9.516 1 98.25 153 PHE B O 1
ATOM 2551 N N . SER B 1 154 ? -19.359 7.477 11.617 1 98.19 154 SER B N 1
ATOM 2552 C CA . SER B 1 154 ? -18.828 6.203 12.086 1 98.19 154 SER B CA 1
ATOM 2553 C C . SER B 1 154 ? -19.562 5.027 11.445 1 98.19 154 SER B C 1
ATOM 2555 O O . SER B 1 154 ? -18.938 4.008 11.133 1 98.19 154 SER B O 1
ATOM 2557 N N . THR B 1 155 ? -20.828 5.191 11.312 1 98.75 155 THR B N 1
ATOM 2558 C CA . THR B 1 155 ? -21.625 4.137 10.703 1 98.75 155 THR B CA 1
ATOM 2559 C C . THR B 1 155 ? -21.203 3.904 9.25 1 98.75 155 THR B C 1
ATOM 2561 O O . THR B 1 155 ? -20.906 2.775 8.859 1 98.75 155 THR B O 1
ATOM 2564 N N . ILE B 1 156 ? -21.125 4.957 8.477 1 98.75 156 ILE B N 1
ATOM 2565 C CA . ILE B 1 156 ? -20.797 4.832 7.062 1 98.75 156 ILE B CA 1
ATOM 2566 C C . ILE B 1 156 ? -19.328 4.422 6.906 1 98.75 156 ILE B C 1
ATOM 2568 O O . ILE B 1 156 ? -19 3.623 6.027 1 98.75 156 ILE B O 1
ATOM 2572 N N . HIS B 1 157 ? -18.469 4.961 7.699 1 98 157 HIS B N 1
ATOM 2573 C CA . HIS B 1 157 ? -17.062 4.531 7.707 1 98 157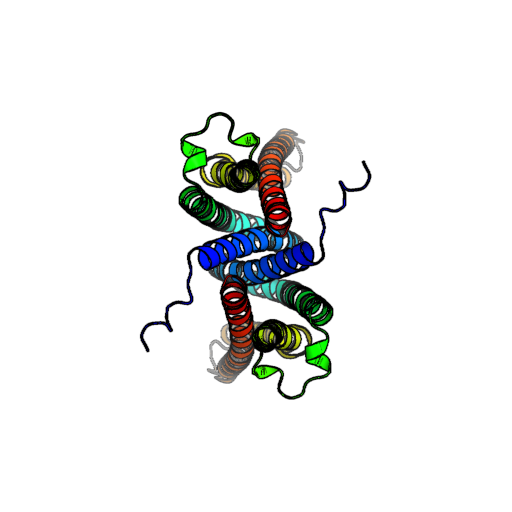 HIS B CA 1
ATOM 2574 C C . HIS B 1 157 ? -16.953 3.041 8.016 1 98 157 HIS B C 1
ATOM 2576 O O . HIS B 1 157 ? -16.125 2.344 7.418 1 98 157 HIS B O 1
ATOM 2582 N N . GLY B 1 158 ? -17.688 2.594 8.969 1 98.56 158 GLY B N 1
ATOM 2583 C CA . GLY B 1 158 ? -17.719 1.175 9.289 1 98.56 158 GLY B CA 1
ATOM 2584 C C . GLY B 1 158 ? -18.156 0.31 8.117 1 98.56 158 GLY B C 1
ATOM 2585 O O . GLY B 1 158 ? -17.578 -0.755 7.883 1 98.56 158 GLY B O 1
ATOM 2586 N N . VAL B 1 159 ? -19.172 0.717 7.43 1 98.88 159 VAL B N 1
ATOM 2587 C CA . VAL B 1 159 ? -19.625 0.005 6.242 1 98.88 159 VAL B CA 1
ATOM 2588 C C . VAL B 1 159 ? -18.516 -0.03 5.199 1 98.88 159 VAL B C 1
ATOM 2590 O O . VAL B 1 159 ? -18.203 -1.091 4.656 1 98.88 159 VAL B O 1
ATOM 2593 N N . SER B 1 160 ? -17.922 1.118 4.934 1 98.88 160 SER B N 1
ATOM 2594 C CA . SER B 1 160 ? -16.828 1.212 3.971 1 98.88 160 SER B CA 1
ATOM 2595 C C . SER B 1 160 ? -15.672 0.292 4.355 1 98.88 160 SER B C 1
ATOM 2597 O O . SER B 1 160 ? -15.133 -0.417 3.506 1 98.88 160 SER B O 1
ATOM 2599 N N . SER B 1 161 ? -15.336 0.299 5.59 1 98.69 161 SER B N 1
ATOM 2600 C CA . SER B 1 161 ? -14.227 -0.504 6.09 1 98.69 161 SER B CA 1
ATOM 2601 C C . SER B 1 161 ? -14.531 -1.995 5.98 1 98.69 161 SER B C 1
ATOM 2603 O O . SER B 1 161 ? -13.633 -2.795 5.691 1 98.69 161 SER B O 1
ATOM 2605 N N . THR B 1 162 ? -15.719 -2.367 6.246 1 98.88 162 THR B N 1
ATOM 2606 C CA . THR B 1 162 ? -16.125 -3.766 6.129 1 98.88 162 THR B CA 1
ATOM 2607 C C . THR B 1 162 ? -16.047 -4.23 4.68 1 98.88 162 THR B C 1
ATOM 2609 O O . THR B 1 162 ? -15.539 -5.32 4.398 1 98.88 162 THR B O 1
ATOM 2612 N N . LEU B 1 163 ? -16.547 -3.396 3.793 1 98.94 163 LEU B N 1
ATOM 2613 C CA . LEU B 1 163 ? -16.422 -3.701 2.371 1 98.94 163 LEU B CA 1
ATOM 2614 C C . LEU B 1 163 ? -14.969 -3.869 1.969 1 98.94 163 LEU B C 1
ATOM 2616 O O . LEU B 1 163 ? -14.617 -4.801 1.24 1 98.94 163 LEU B O 1
ATOM 2620 N N . ASN B 1 164 ? -14.156 -3.018 2.443 1 98.94 164 ASN B N 1
ATOM 2621 C CA . ASN B 1 164 ? -12.727 -3.098 2.156 1 98.94 164 ASN B CA 1
ATOM 2622 C C . ASN B 1 164 ? -12.117 -4.383 2.711 1 98.94 164 ASN B C 1
ATOM 2624 O O . ASN B 1 164 ? -11.281 -5.008 2.059 1 98.94 164 ASN B O 1
ATOM 2628 N N . LEU B 1 165 ? -12.508 -4.77 3.91 1 98.88 165 LEU B N 1
ATOM 2629 C CA . LEU B 1 165 ? -12.008 -5.992 4.531 1 98.88 165 LEU B CA 1
ATOM 2630 C C . LEU B 1 165 ? -12.414 -7.219 3.721 1 98.88 165 LEU B C 1
ATOM 2632 O O . LEU B 1 165 ? -11.609 -8.125 3.516 1 98.88 165 LEU B O 1
ATOM 2636 N N . VAL B 1 166 ? -13.609 -7.223 3.314 1 98.94 166 VAL B N 1
ATOM 2637 C CA . VAL B 1 166 ? -14.094 -8.328 2.492 1 98.94 166 VAL B CA 1
ATOM 2638 C C . VAL B 1 166 ? -13.25 -8.445 1.228 1 98.94 166 VAL B C 1
ATOM 2640 O O . VAL B 1 166 ? -12.867 -9.547 0.828 1 98.94 166 VAL B O 1
ATOM 2643 N N . SER B 1 167 ? -12.984 -7.316 0.641 1 98.94 167 SER B N 1
ATOM 2644 C CA . SER B 1 167 ? -12.164 -7.309 -0.564 1 98.94 167 SER B CA 1
ATOM 2645 C C . SER B 1 167 ? -10.773 -7.875 -0.29 1 98.94 167 SER B C 1
ATOM 2647 O O . SER B 1 167 ? -10.289 -8.727 -1.034 1 98.94 167 SER B O 1
ATOM 2649 N N . GLY B 1 168 ? -10.148 -7.402 0.774 1 98.94 168 GLY B N 1
ATOM 2650 C CA . GLY B 1 168 ? -8.828 -7.898 1.123 1 98.94 168 GLY B CA 1
ATOM 2651 C C . GLY B 1 168 ? -8.797 -9.391 1.391 1 98.94 168 GLY B C 1
ATOM 2652 O O . GLY B 1 168 ? -7.895 -10.094 0.934 1 98.94 168 GLY B O 1
ATOM 2653 N N . LEU B 1 169 ? -9.781 -9.898 2.1 1 98.88 169 LEU B N 1
ATOM 2654 C CA . LEU B 1 169 ? -9.859 -11.312 2.422 1 98.88 169 LEU B CA 1
ATOM 2655 C C . LEU B 1 169 ? -10.094 -12.148 1.164 1 98.88 169 LEU B C 1
ATOM 2657 O O . LEU B 1 169 ? -9.562 -13.25 1.039 1 98.88 169 LEU B O 1
ATOM 2661 N N . SER B 1 170 ? -10.891 -11.633 0.298 1 98.88 170 SER B N 1
ATOM 2662 C CA . SER B 1 170 ? -11.148 -12.32 -0.964 1 98.88 170 SER B CA 1
ATOM 2663 C C . SER B 1 170 ? -9.867 -12.445 -1.785 1 98.88 170 SER B C 1
ATOM 2665 O O . SER B 1 170 ? -9.602 -13.5 -2.373 1 98.88 170 SER B O 1
ATOM 2667 N N . LEU B 1 171 ? -9.109 -11.406 -1.825 1 98.88 171 LEU B N 1
ATOM 2668 C CA . LEU B 1 171 ? -7.848 -11.438 -2.557 1 98.88 171 LEU B CA 1
ATOM 2669 C C . LEU B 1 171 ? -6.883 -12.445 -1.929 1 98.88 171 LEU B C 1
ATOM 2671 O O . LEU B 1 171 ? -6.188 -13.172 -2.641 1 98.88 171 LEU B O 1
ATOM 2675 N N . ALA B 1 172 ? -6.848 -12.43 -0.603 1 98.62 172 ALA B N 1
ATOM 2676 C CA . ALA B 1 172 ? -5.988 -13.383 0.085 1 98.62 172 ALA B CA 1
ATOM 2677 C C . ALA B 1 172 ? -6.426 -14.82 -0.204 1 98.62 172 ALA B C 1
ATOM 2679 O O . ALA B 1 172 ? -5.594 -15.68 -0.506 1 98.62 172 ALA B O 1
ATOM 2680 N N . ALA B 1 173 ? -7.707 -15.047 -0.111 1 97.94 173 ALA B N 1
ATOM 2681 C CA . ALA B 1 173 ? -8.242 -16.375 -0.395 1 97.94 173 ALA B CA 1
ATOM 2682 C C . ALA B 1 173 ? -7.957 -16.797 -1.836 1 97.94 173 ALA B C 1
ATOM 2684 O O . ALA B 1 173 ? -7.691 -17.969 -2.111 1 97.94 173 ALA B O 1
ATOM 2685 N N . LEU B 1 174 ? -8.039 -15.867 -2.766 1 97.81 174 LEU B N 1
ATOM 2686 C CA . LEU B 1 174 ? -7.723 -16.141 -4.16 1 97.81 174 LEU B CA 1
ATOM 2687 C C . LEU B 1 174 ? -6.277 -16.625 -4.305 1 97.81 174 LEU B C 1
ATOM 2689 O O . LEU B 1 174 ? -6.004 -17.578 -5.039 1 97.81 174 LEU B O 1
ATOM 2693 N N . GLY B 1 175 ? -5.387 -15.906 -3.592 1 96.44 175 GLY B N 1
ATOM 2694 C CA . GLY B 1 175 ? -3.998 -16.344 -3.619 1 96.44 175 GLY B CA 1
ATOM 2695 C C . GLY B 1 175 ? -3.805 -17.766 -3.162 1 96.44 175 GLY B C 1
ATOM 2696 O O . GLY B 1 175 ? -3.031 -18.516 -3.762 1 96.44 175 GLY B O 1
ATOM 2697 N N . LEU B 1 176 ? -4.512 -18.156 -2.154 1 95.56 176 LEU B N 1
ATOM 2698 C CA . LEU B 1 176 ? -4.434 -19.516 -1.656 1 95.56 176 LEU B CA 1
ATOM 2699 C C . LEU B 1 176 ? -5.043 -20.5 -2.656 1 95.56 176 LEU B C 1
ATOM 2701 O O . LEU B 1 176 ? -4.496 -21.578 -2.885 1 95.56 176 LEU B O 1
ATOM 2705 N N . ALA B 1 177 ? -6.109 -20.125 -3.266 1 93 177 ALA B N 1
ATOM 2706 C CA . ALA B 1 177 ? -6.816 -20.984 -4.211 1 93 177 ALA B CA 1
ATOM 2707 C C . ALA B 1 177 ? -5.961 -21.266 -5.441 1 93 177 ALA B C 1
ATOM 2709 O O . ALA B 1 177 ? -5.965 -22.375 -5.969 1 93 177 ALA B O 1
ATOM 2710 N N . VAL B 1 178 ? -5.191 -20.25 -5.887 1 91.06 178 VAL B N 1
ATOM 2711 C CA . VAL B 1 178 ? -4.461 -20.422 -7.137 1 91.06 178 VAL B CA 1
ATOM 2712 C C . VAL B 1 178 ? -3.111 -21.078 -6.859 1 91.06 178 VAL B C 1
ATOM 2714 O O . VAL B 1 178 ? -2.381 -21.438 -7.789 1 91.06 178 VAL B O 1
ATOM 2717 N N . SER B 1 179 ? -2.736 -21.219 -5.602 1 87.38 179 SER B N 1
ATOM 2718 C CA . SER B 1 179 ? -1.464 -21.844 -5.242 1 87.38 179 SER B CA 1
ATOM 2719 C C . SER B 1 179 ? -1.611 -23.344 -5.059 1 87.38 179 SER B C 1
ATOM 2721 O O . SER B 1 179 ? -0.633 -24.047 -4.777 1 87.38 179 SER B O 1
ATOM 2723 N N . MET B 1 180 ? -2.773 -23.922 -5.148 1 79.38 180 MET B N 1
ATOM 2724 C CA . MET B 1 180 ? -3.021 -25.344 -5 1 79.38 180 MET B CA 1
ATOM 2725 C C . MET B 1 180 ? -2.879 -26.078 -6.336 1 79.38 180 MET B C 1
ATOM 2727 O O . MET B 1 180 ? -3.078 -25.469 -7.395 1 79.38 180 MET B O 1
#

Nearest PDB structures (foldseek):
  4uos-assembly1_A  TM=3.300E-01  e=7.199E-01  synthetic construct
  1x04-assembly1_A-2  TM=3.742E-01  e=7.199E-01  Homo sapiens
  1i49-assembly1_B  TM=2.385E-01  e=2.272E+00  Homo sapiens
  4uos-assembly1_A  TM=3.300E-01  e=7.075E-01  synthetic construct
  1x04-assembly1_A-2  TM=3.747E-01  e=8.995E-01  Homo sapiens

Solvent-accessible surface area (backbone atoms only — not comparable to full-atom values): 17914 Å² total; per-residue (Å²): 130,76,70,68,82,60,56,80,32,72,57,16,51,43,50,47,34,47,19,34,39,40,2,32,47,54,38,50,56,53,53,50,52,50,40,55,76,64,40,57,68,68,60,32,49,55,45,49,56,62,42,46,55,56,50,26,44,50,41,21,51,30,29,44,52,38,44,54,51,51,42,67,75,39,58,58,61,80,72,44,87,70,28,71,77,35,73,68,31,45,44,49,51,25,39,46,41,27,19,52,37,24,42,43,29,41,75,49,48,40,59,51,33,44,52,33,50,52,50,30,51,51,32,48,52,51,30,53,53,46,58,72,68,37,81,74,60,88,69,64,58,42,58,51,50,30,51,51,31,46,51,54,28,52,52,45,45,48,52,44,49,49,32,49,49,47,14,42,50,20,42,53,50,37,43,31,62,70,48,106,129,75,72,68,80,62,54,80,33,71,56,16,52,44,51,48,33,49,18,34,39,39,2,28,47,55,38,50,57,52,52,49,52,51,38,55,76,66,40,56,67,68,61,32,50,54,45,47,54,62,42,46,55,55,50,26,43,50,41,21,52,31,29,44,52,39,45,53,51,51,42,67,76,38,58,58,61,81,72,43,87,72,28,71,79,35,72,69,30,46,46,48,50,25,37,46,41,27,18,51,36,24,41,43,29,42,74,48,47,40,58,50,31,44,52,31,48,52,49,30,52,51,32,48,53,50,30,53,52,46,58,72,67,38,82,73,61,87,68,64,59,42,59,50,49,30,51,52,31,47,51,54,26,51,53,45,44,48,52,42,49,49,31,50,48,47,15,43,51,20,43,52,52,37,44,31,62,70,48,105

Organism: NCBI:txid879819

Sequence (360 aa):
MTNALAPFTLKGFYLLTWGTALGTNAWHLVSSHKAYTTLDRESFSHLQASMHPAYFGTSTLLSGALLATHLYFHPVLLRRAAWWGLEEGVQGLLILGAFVPQLINWVAVGPRAIRLLYERHRAERSGKVAVSENVGVADPQPAQDVAAANSAFSTIHGVSSTLNLVSGLSLAALGLAVSMMTNALAPFTLKGFYLLTWGTALGTNAWHLVSSHKAYTTLDRESFSHLQASMHPAYFGTSTLLSGALLATHLYFHPVLLRRAAWWGLEEGVQGLLILGAFVPQLINWVAVGPRAIRLLYERHRAERSGKVAVSENVGVADPQPAQDVAAANSAFSTIHGVSSTLNLVSGLSLAALGLAVSM

Radius of gyration: 24.81 Å; Cα contacts (8 Å, |Δi|>4): 394; chains: 2; bounding box: 56×79×62 Å